Protein AF-A0A6A3ADP6-F1 (afdb_monomer_lite)

Radius of gyration: 24.88 Å; chains: 1; bounding box: 54×68×62 Å

Foldseek 3Di:
DVVVVVVVVVVVVVVVVVVVVVVVVVVVVVVVVVVLVVLVVVLVVDDVPVSVVVSLVVQLVVQLVVQVVVQLFLVNCVVVVNFDGSLLFDDPVQPQPPPPPPDPPPPAPDAAEAECPPCVHPCVVVRLQSCLVNLQAPLKHKYAPLQQDLVLLVLQLVLLVVLSPDDPVLVVVQDDPDPPDAGHQCSQDPDHSNAQKTKTKGKDQQLDDPLVSDRPSNSPSVVSRSVSVVVSLLSVVLSLCVSLVHHSCVCVVDRRSSMDMDIRIDRPDRNCCVRHANDRDDFDPDQKDKDRDDQDWRDWDQDPNHTHTDHDDRNMIMIRGRVSSVVSVVVVVVD

Structure (mmCIF, N/CA/C/O backbone):
data_AF-A0A6A3ADP6-F1
#
_entry.id   AF-A0A6A3ADP6-F1
#
loop_
_atom_site.group_PDB
_atom_site.id
_atom_site.type_symbol
_atom_site.label_atom_id
_atom_site.label_alt_id
_atom_site.label_comp_id
_atom_site.label_asym_id
_atom_site.label_entity_id
_atom_site.label_seq_id
_atom_site.pdbx_PDB_ins_code
_atom_site.Cartn_x
_atom_site.Cartn_y
_atom_site.Cartn_z
_atom_site.occupancy
_atom_site.B_iso_or_equiv
_atom_site.auth_seq_id
_atom_site.auth_comp_id
_atom_site.auth_asym_id
_atom_site.auth_atom_id
_atom_site.pdbx_PDB_model_num
ATOM 1 N N . MET A 1 1 ? 28.584 35.930 -31.620 1.00 48.78 1 MET A N 1
ATOM 2 C CA . MET A 1 1 ? 28.995 34.933 -32.640 1.00 48.78 1 MET A CA 1
ATOM 3 C C . MET A 1 1 ? 30.124 33.999 -32.195 1.00 48.78 1 MET A C 1
ATOM 5 O O . MET A 1 1 ? 29.918 32.799 -32.269 1.00 48.78 1 MET A O 1
ATOM 9 N N . ARG A 1 2 ? 31.283 34.477 -31.704 1.00 49.62 2 ARG A N 1
ATOM 10 C CA . ARG A 1 2 ? 32.398 33.585 -31.291 1.00 49.62 2 ARG A CA 1
ATOM 11 C C . ARG A 1 2 ? 32.063 32.639 -30.122 1.00 49.62 2 ARG A C 1
ATOM 13 O O . ARG A 1 2 ? 32.393 31.467 -30.200 1.00 49.62 2 ARG A O 1
ATOM 20 N N . LYS A 1 3 ? 31.341 33.116 -29.098 1.00 44.97 3 LYS A N 1
ATOM 21 C CA . LYS A 1 3 ? 30.885 32.280 -27.965 1.00 44.97 3 LYS A CA 1
ATOM 22 C C . LYS A 1 3 ? 29.859 31.210 -28.368 1.00 44.97 3 LYS A C 1
ATOM 24 O O . LYS A 1 3 ? 29.883 30.117 -27.827 1.00 44.97 3 LYS A O 1
ATOM 29 N N . LEU A 1 4 ? 29.005 31.517 -29.350 1.00 41.38 4 LEU A N 1
ATOM 30 C CA . LEU A 1 4 ? 27.995 30.581 -29.849 1.00 41.38 4 LEU A CA 1
ATOM 31 C C . LEU A 1 4 ? 28.654 29.437 -30.633 1.00 41.38 4 LEU A C 1
ATOM 33 O O . LEU A 1 4 ? 28.367 28.287 -30.350 1.00 41.38 4 LEU A O 1
ATOM 37 N N . LYS A 1 5 ? 29.617 29.750 -31.517 1.00 50.56 5 LYS A N 1
ATOM 38 C CA . LYS A 1 5 ? 30.401 28.741 -32.254 1.00 50.56 5 LYS A CA 1
ATOM 39 C C . LYS A 1 5 ? 31.203 27.813 -31.336 1.00 50.56 5 LYS A C 1
ATOM 41 O O . LYS A 1 5 ? 31.235 26.618 -31.582 1.00 50.56 5 LYS A O 1
ATOM 46 N N . ALA A 1 6 ? 31.812 28.352 -30.276 1.00 53.84 6 ALA A N 1
ATOM 47 C CA . ALA A 1 6 ? 32.557 27.545 -29.307 1.00 53.84 6 ALA A CA 1
ATOM 48 C C . ALA A 1 6 ? 31.649 26.555 -28.549 1.00 53.84 6 ALA A C 1
ATOM 50 O O . ALA A 1 6 ? 32.026 25.408 -28.351 1.00 53.84 6 ALA A O 1
ATOM 51 N N . SER A 1 7 ? 30.431 26.975 -28.194 1.00 52.50 7 SER A N 1
ATOM 52 C CA . SER A 1 7 ? 29.439 26.114 -27.534 1.00 52.50 7 SER A CA 1
ATOM 53 C C . SER A 1 7 ? 28.871 25.033 -28.464 1.00 52.50 7 SER A C 1
ATOM 55 O O . SER A 1 7 ? 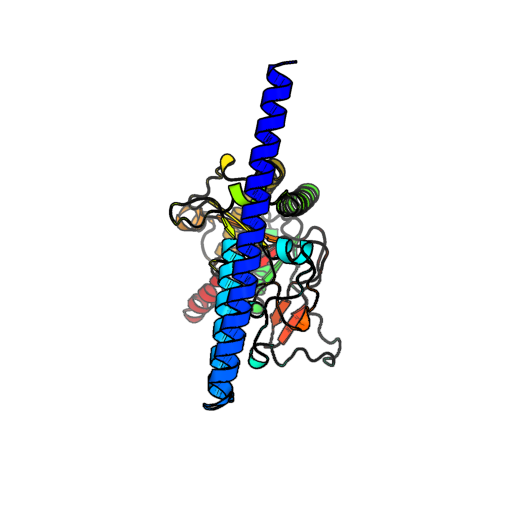28.582 23.931 -28.008 1.00 52.50 7 SER A O 1
ATOM 57 N N . THR A 1 8 ? 28.738 25.316 -29.766 1.00 57.06 8 THR A N 1
ATOM 58 C CA . THR A 1 8 ? 28.287 24.316 -30.750 1.00 57.06 8 THR A CA 1
ATOM 59 C C . THR A 1 8 ? 29.340 23.238 -31.000 1.00 57.06 8 THR A C 1
ATOM 61 O O . THR A 1 8 ? 28.985 22.071 -31.131 1.00 57.06 8 THR A O 1
ATOM 64 N N . GLU A 1 9 ? 30.625 23.606 -31.029 1.00 65.69 9 GLU A N 1
ATOM 65 C CA . GLU A 1 9 ? 31.711 22.632 -31.204 1.00 65.69 9 GLU A CA 1
ATOM 66 C C . GLU A 1 9 ? 31.861 21.734 -29.969 1.00 65.69 9 GLU A C 1
ATOM 68 O O . GLU A 1 9 ? 31.997 20.523 -30.108 1.00 65.69 9 GLU A O 1
ATOM 73 N N . GLN A 1 10 ? 31.708 22.299 -28.766 1.00 63.69 10 GLN A N 1
ATOM 74 C CA . GLN A 1 10 ? 31.732 21.527 -27.522 1.00 63.69 10 GLN A CA 1
ATOM 75 C C . GLN A 1 10 ? 30.604 20.481 -27.462 1.00 63.69 10 GLN A C 1
ATOM 77 O O . GLN A 1 10 ? 30.861 19.313 -27.187 1.00 63.69 10 GLN A O 1
ATOM 82 N N . MET A 1 11 ? 29.361 20.862 -27.789 1.00 56.09 11 MET A N 1
ATOM 83 C CA . MET A 1 11 ? 28.244 19.903 -27.840 1.00 56.09 11 MET A CA 1
ATOM 84 C C . MET A 1 11 ? 28.467 18.801 -28.883 1.00 56.09 11 MET A C 1
ATOM 86 O O . MET A 1 11 ? 28.046 17.664 -28.685 1.00 56.09 11 MET A O 1
ATOM 90 N N . ARG A 1 12 ? 29.129 19.121 -30.000 1.00 62.12 12 ARG A N 1
ATOM 91 C CA . ARG A 1 12 ? 29.449 18.143 -31.044 1.00 62.12 12 ARG A CA 1
ATOM 92 C C . ARG A 1 12 ? 30.471 17.114 -30.559 1.00 62.12 12 ARG A C 1
ATOM 94 O O . ARG A 1 12 ? 30.303 15.929 -30.836 1.00 62.12 12 ARG A O 1
ATOM 101 N N . GLU A 1 13 ? 31.496 17.549 -29.830 1.00 71.69 13 GLU A N 1
ATOM 102 C CA . GLU A 1 13 ? 32.490 16.655 -29.225 1.00 71.69 13 GLU A CA 1
ATOM 103 C C . GLU A 1 13 ? 31.860 15.733 -28.169 1.00 71.69 13 GLU A C 1
ATOM 105 O O . GLU A 1 13 ? 32.122 14.529 -28.177 1.00 71.69 13 GLU A O 1
ATOM 110 N N . GLU A 1 14 ? 30.966 16.257 -27.326 1.00 61.22 14 GLU A N 1
ATOM 111 C CA . GLU A 1 14 ? 30.231 15.471 -26.323 1.00 61.22 14 GLU A CA 1
ATOM 112 C C . GLU A 1 14 ? 29.331 14.400 -26.973 1.00 61.22 14 GLU A C 1
ATOM 114 O O . GLU A 1 14 ? 29.308 13.250 -26.528 1.00 61.22 14 GLU A O 1
ATOM 119 N N . LEU A 1 15 ? 28.648 14.730 -28.077 1.00 50.59 15 LEU A N 1
ATOM 120 C CA . LEU A 1 15 ? 27.787 13.785 -28.801 1.00 50.59 15 LEU A CA 1
ATOM 121 C C . LEU A 1 15 ? 28.587 12.643 -29.454 1.00 50.59 15 LEU A C 1
ATOM 123 O O . LEU A 1 15 ? 28.148 11.490 -29.455 1.00 50.59 15 LEU A O 1
ATOM 127 N N . ILE A 1 16 ? 29.778 12.948 -29.979 1.00 66.50 16 ILE A N 1
ATOM 128 C CA . ILE A 1 16 ? 30.701 11.951 -30.546 1.00 66.50 16 ILE A CA 1
ATOM 129 C C . ILE A 1 16 ? 31.214 11.017 -29.445 1.00 66.50 16 ILE A C 1
ATOM 131 O O . ILE A 1 16 ? 31.227 9.800 -29.627 1.00 66.50 16 ILE A O 1
ATOM 135 N N . GLN A 1 17 ? 31.583 11.559 -28.280 1.00 65.19 17 GLN A N 1
ATOM 136 C CA . GLN A 1 17 ? 32.005 10.741 -27.141 1.00 65.19 17 GLN A CA 1
ATOM 137 C C . GLN A 1 17 ? 30.888 9.813 -26.651 1.00 65.19 17 GLN A C 1
ATOM 139 O O . GLN A 1 17 ? 31.147 8.643 -26.363 1.00 65.19 17 GLN A O 1
ATOM 144 N N . LEU A 1 18 ? 29.646 10.304 -26.596 1.00 48.22 18 LEU A N 1
ATOM 145 C CA . LEU A 1 18 ? 28.490 9.500 -26.205 1.00 48.22 18 LEU A CA 1
ATOM 146 C C . LEU A 1 18 ? 28.204 8.380 -27.218 1.00 48.22 18 LEU A C 1
ATOM 148 O O . LEU A 1 18 ? 27.966 7.243 -26.815 1.00 48.22 18 LEU A O 1
ATOM 152 N N . THR A 1 19 ? 28.296 8.681 -28.516 1.00 51.56 19 THR A N 1
ATOM 153 C CA . THR A 1 19 ? 28.082 7.707 -29.602 1.00 51.56 19 THR A CA 1
ATOM 154 C C . THR A 1 19 ? 29.129 6.592 -29.558 1.00 51.56 19 THR A C 1
ATOM 156 O O . THR A 1 19 ? 28.768 5.420 -29.499 1.00 51.56 19 THR A O 1
ATOM 159 N N . ASN A 1 20 ? 30.414 6.942 -29.442 1.00 61.94 20 ASN A N 1
ATOM 160 C CA . ASN A 1 20 ? 31.501 5.964 -29.319 1.00 61.94 20 ASN A CA 1
ATOM 161 C C . ASN A 1 20 ? 31.376 5.115 -28.037 1.00 61.94 20 ASN A C 1
ATOM 163 O O . ASN A 1 20 ? 31.709 3.932 -28.021 1.00 61.94 20 ASN A O 1
ATOM 167 N N . SER A 1 21 ? 30.892 5.713 -26.942 1.00 56.50 21 SER A N 1
ATOM 168 C CA . SER A 1 21 ? 30.616 5.003 -25.686 1.00 56.50 21 SER A CA 1
ATOM 169 C C . SER A 1 21 ? 29.473 3.994 -25.840 1.00 56.50 21 SER A C 1
ATOM 171 O O . SER A 1 21 ? 29.564 2.880 -25.323 1.00 56.50 21 SER A O 1
ATOM 173 N N . MET A 1 22 ? 28.418 4.350 -26.580 1.00 46.59 22 MET A N 1
ATOM 174 C CA . MET A 1 22 ? 27.300 3.453 -26.883 1.00 46.59 22 MET A CA 1
ATOM 175 C C . MET A 1 22 ? 27.715 2.300 -27.800 1.00 46.59 22 MET A C 1
ATOM 177 O O . MET A 1 22 ? 27.385 1.155 -27.497 1.00 46.59 22 MET A O 1
ATOM 181 N N . GLU A 1 23 ? 28.479 2.569 -28.862 1.00 60.09 23 GLU A N 1
ATOM 182 C CA . GLU A 1 23 ? 29.008 1.529 -29.759 1.00 60.09 23 GLU A CA 1
ATOM 183 C C . GLU A 1 23 ? 29.888 0.537 -28.999 1.00 60.09 23 GLU A C 1
ATOM 185 O O . GLU A 1 23 ? 29.680 -0.669 -29.089 1.00 60.09 23 GLU A O 1
ATOM 190 N N . LYS A 1 24 ? 30.782 1.029 -28.135 1.00 61.12 24 LYS A N 1
ATOM 191 C CA . LYS A 1 24 ? 31.634 0.168 -27.306 1.00 61.12 24 LYS A CA 1
ATOM 192 C C . LYS A 1 24 ? 30.832 -0.706 -26.333 1.00 61.12 24 LYS A C 1
ATOM 194 O O . LYS A 1 24 ? 31.219 -1.839 -26.053 1.00 61.12 24 LYS A O 1
ATOM 199 N N . ARG A 1 25 ? 29.711 -0.200 -25.802 1.00 54.34 25 ARG A N 1
ATOM 200 C CA . ARG A 1 25 ? 28.784 -0.993 -24.971 1.00 54.34 25 ARG A CA 1
ATOM 201 C C . ARG A 1 25 ? 28.042 -2.037 -25.801 1.00 54.34 25 ARG A C 1
ATOM 203 O O . ARG A 1 25 ? 27.878 -3.159 -25.336 1.00 54.34 25 ARG A O 1
ATOM 210 N N . TYR A 1 26 ? 27.627 -1.687 -27.015 1.00 47.88 26 TYR A N 1
ATOM 211 C CA . TYR A 1 26 ? 26.979 -2.612 -27.940 1.00 47.88 26 TYR A CA 1
ATOM 212 C C . TYR A 1 26 ? 27.926 -3.745 -28.362 1.00 47.88 26 TYR A C 1
ATOM 214 O O . TYR A 1 26 ? 27.558 -4.911 -28.264 1.00 47.88 26 TYR A O 1
ATOM 222 N N . GLU A 1 27 ? 29.173 -3.429 -28.719 1.00 65.00 27 GLU A N 1
ATOM 223 C CA . GLU A 1 27 ? 30.216 -4.419 -29.015 1.00 65.00 27 GLU A CA 1
ATOM 224 C C . GLU A 1 27 ? 30.486 -5.340 -27.819 1.00 65.00 27 GLU A C 1
ATOM 226 O O . GLU A 1 27 ? 30.567 -6.554 -27.989 1.00 65.00 27 GLU A O 1
ATOM 231 N N . ALA A 1 28 ? 30.533 -4.798 -26.596 1.00 51.81 28 ALA A N 1
ATOM 232 C CA . ALA A 1 28 ? 30.684 -5.603 -25.384 1.00 51.81 28 ALA A CA 1
ATOM 233 C C . ALA A 1 28 ? 29.493 -6.552 -25.149 1.00 51.81 28 ALA A C 1
ATOM 235 O O . ALA A 1 28 ? 29.685 -7.681 -24.699 1.00 51.81 28 ALA A O 1
ATOM 236 N N . ILE A 1 29 ? 28.268 -6.128 -25.477 1.00 44.38 29 ILE A N 1
ATOM 237 C CA . ILE A 1 29 ? 27.069 -6.980 -25.412 1.00 44.38 29 ILE A CA 1
ATOM 238 C C . ILE A 1 29 ? 27.135 -8.090 -26.469 1.00 44.38 29 ILE A C 1
ATOM 240 O O . ILE A 1 29 ? 26.834 -9.243 -26.157 1.00 44.38 29 ILE A O 1
ATOM 244 N N . VAL A 1 30 ? 27.553 -7.767 -27.697 1.00 54.41 30 VAL A N 1
ATOM 245 C CA . VAL A 1 30 ? 27.713 -8.740 -28.790 1.00 54.41 30 VAL A CA 1
ATOM 246 C C . VAL A 1 30 ? 28.800 -9.762 -28.456 1.00 54.41 30 VAL A C 1
ATOM 248 O O . VAL A 1 30 ? 28.565 -10.961 -28.583 1.00 54.41 30 VAL A O 1
ATOM 251 N N . GLN A 1 31 ? 29.949 -9.322 -27.943 1.00 58.28 31 GLN A N 1
ATOM 252 C CA . GLN A 1 31 ? 31.033 -10.213 -27.536 1.00 58.28 31 GLN A CA 1
ATOM 253 C C . GLN A 1 31 ? 30.628 -11.105 -26.356 1.00 58.28 31 GLN A C 1
ATOM 255 O O . GLN A 1 31 ? 30.863 -12.310 -26.387 1.00 58.28 31 GLN A O 1
ATOM 260 N N . ALA A 1 32 ? 29.926 -10.555 -25.361 1.00 43.34 32 ALA A N 1
ATOM 261 C CA . ALA A 1 32 ? 29.389 -11.351 -24.262 1.00 43.34 32 ALA A CA 1
ATOM 262 C C . ALA A 1 32 ? 28.336 -12.374 -24.729 1.00 43.34 32 ALA A C 1
ATOM 264 O O . ALA A 1 32 ? 28.141 -13.386 -24.061 1.00 43.34 32 ALA A O 1
ATOM 265 N N . ARG A 1 33 ? 27.639 -12.126 -25.847 1.00 45.91 33 ARG A N 1
ATOM 266 C CA . ARG A 1 33 ? 26.702 -13.081 -26.459 1.00 45.91 33 ARG A CA 1
ATOM 267 C C . ARG A 1 33 ? 27.439 -14.214 -27.174 1.00 45.91 33 ARG A C 1
ATOM 269 O O . ARG A 1 33 ? 27.021 -15.361 -27.055 1.00 45.91 33 ARG A O 1
ATOM 276 N N . GLU A 1 34 ? 28.538 -13.902 -27.857 1.00 57.94 34 GLU A N 1
ATOM 277 C CA . GLU A 1 34 ? 29.398 -14.891 -28.517 1.00 57.94 34 GLU A CA 1
ATOM 278 C C . GLU A 1 34 ? 30.106 -15.792 -27.491 1.00 57.94 34 GLU A C 1
ATOM 280 O O . GLU A 1 34 ? 30.118 -17.010 -27.636 1.00 57.94 34 GLU A O 1
ATOM 285 N N . GLU A 1 35 ? 30.617 -15.218 -26.397 1.00 52.34 35 GLU A N 1
ATOM 286 C CA . GLU A 1 35 ? 31.225 -15.973 -25.292 1.00 52.34 35 GLU A CA 1
ATOM 287 C C . GLU A 1 35 ? 30.210 -16.906 -24.616 1.00 52.34 35 GLU A C 1
ATOM 289 O O . GLU A 1 35 ? 30.518 -18.068 -24.363 1.00 52.34 35 GLU A O 1
ATOM 294 N N . VAL A 1 36 ? 28.973 -16.443 -24.394 1.00 48.47 36 VAL A N 1
ATOM 295 C CA . VAL A 1 36 ? 27.876 -17.288 -23.888 1.00 48.47 36 VAL A CA 1
ATOM 296 C C . VAL A 1 36 ? 27.527 -18.404 -24.878 1.00 48.47 36 VAL A C 1
ATOM 298 O O . VAL A 1 36 ? 27.273 -19.527 -24.452 1.00 48.47 36 VAL A O 1
ATOM 301 N N . HIS A 1 37 ? 27.564 -18.144 -26.189 1.00 50.72 37 HIS A N 1
ATOM 302 C CA . HIS A 1 37 ? 27.323 -19.167 -27.210 1.00 50.72 37 HIS A CA 1
ATOM 303 C C . HIS A 1 37 ? 28.433 -20.230 -27.250 1.00 50.72 37 HIS A C 1
ATOM 305 O O . HIS A 1 37 ? 28.142 -21.419 -27.339 1.00 50.72 37 HIS A O 1
ATOM 311 N N . GLN A 1 38 ? 29.700 -19.835 -27.103 1.00 58.09 38 GLN A N 1
ATOM 312 C CA . GLN A 1 38 ? 30.824 -20.776 -27.016 1.00 58.09 38 GLN A CA 1
ATOM 313 C C . GLN A 1 38 ? 30.801 -21.593 -25.716 1.00 58.09 38 GLN A C 1
ATOM 315 O O . GLN A 1 38 ? 31.095 -22.787 -25.732 1.00 58.09 38 GLN A O 1
ATOM 320 N N . LEU A 1 39 ? 30.398 -20.981 -24.598 1.00 53.97 39 LEU A N 1
ATOM 321 C CA . LEU A 1 39 ? 30.164 -21.691 -23.338 1.00 53.97 39 LEU A CA 1
ATOM 322 C C . LEU A 1 39 ? 28.999 -22.685 -23.450 1.00 53.97 39 LEU A C 1
ATOM 324 O O . LEU A 1 39 ? 29.079 -23.765 -22.878 1.00 53.97 39 LEU A O 1
ATOM 328 N N . PHE A 1 40 ? 27.963 -22.361 -24.229 1.00 47.38 40 PHE A N 1
ATOM 329 C CA . PHE A 1 40 ? 26.840 -23.255 -24.519 1.00 47.38 40 PHE A CA 1
ATOM 330 C C . PHE A 1 40 ? 27.268 -24.471 -25.359 1.00 47.38 40 PHE A C 1
ATOM 332 O O . PHE A 1 40 ? 26.956 -25.602 -25.001 1.00 47.38 40 PHE A O 1
ATOM 339 N N . LEU A 1 41 ? 28.073 -24.266 -26.409 1.00 52.25 41 LEU A N 1
ATOM 340 C CA . LEU A 1 41 ? 28.649 -25.359 -27.211 1.00 52.25 41 LEU A CA 1
ATOM 341 C C . LEU A 1 41 ? 29.610 -26.247 -26.397 1.00 52.25 41 LEU A C 1
ATOM 343 O O . LEU A 1 41 ? 29.709 -27.447 -26.640 1.00 52.25 41 LEU A O 1
ATOM 347 N N . ALA A 1 42 ? 30.314 -25.673 -25.415 1.00 50.53 42 ALA A N 1
ATOM 348 C CA . ALA A 1 42 ? 31.147 -26.427 -24.477 1.00 50.53 42 ALA A CA 1
ATOM 349 C C . ALA A 1 42 ? 30.321 -27.182 -23.413 1.00 50.53 42 ALA A C 1
ATOM 351 O O . ALA A 1 42 ? 30.750 -28.238 -22.946 1.00 50.53 42 ALA A O 1
ATOM 352 N N . ALA A 1 43 ? 29.145 -26.663 -23.051 1.00 46.84 43 ALA A N 1
ATOM 353 C CA . ALA A 1 43 ? 28.208 -27.261 -22.101 1.00 46.84 43 ALA A CA 1
ATOM 354 C C . ALA A 1 43 ? 27.440 -28.465 -22.680 1.00 46.84 43 ALA A C 1
ATOM 356 O O . ALA A 1 43 ? 27.153 -29.402 -21.943 1.00 46.84 43 ALA A O 1
ATOM 357 N N . GLU A 1 44 ? 27.202 -28.519 -23.998 1.00 48.56 44 GLU A N 1
ATOM 358 C CA . GLU A 1 44 ? 26.592 -29.683 -24.678 1.00 48.56 44 GLU A CA 1
ATOM 359 C C . GLU A 1 44 ? 27.400 -30.993 -24.518 1.00 48.56 44 GLU A C 1
ATOM 361 O O . GLU A 1 44 ? 26.888 -32.080 -24.790 1.00 48.56 44 GLU A O 1
ATOM 366 N N . ALA A 1 45 ? 28.649 -30.920 -24.045 1.00 49.44 45 ALA A N 1
ATOM 367 C CA . ALA A 1 45 ? 29.511 -32.078 -23.815 1.00 49.44 45 ALA A CA 1
ATOM 368 C C . ALA A 1 45 ? 29.426 -32.685 -22.393 1.00 49.44 45 ALA A C 1
ATOM 370 O O . ALA A 1 45 ? 30.018 -33.742 -22.165 1.00 49.44 45 ALA A O 1
ATOM 371 N N . LEU A 1 46 ? 28.716 -32.067 -21.439 1.00 43.84 46 LEU A N 1
ATOM 372 C CA . LEU A 1 46 ? 28.629 -32.500 -20.033 1.00 43.84 46 LEU A CA 1
ATOM 373 C C . LEU A 1 46 ? 27.205 -32.276 -19.491 1.00 43.84 46 LEU A C 1
ATOM 375 O O . LEU A 1 46 ? 26.789 -31.140 -19.326 1.00 43.84 46 LEU A O 1
ATOM 379 N N . ASP A 1 47 ? 26.491 -33.377 -19.242 1.00 43.78 47 ASP A N 1
ATOM 380 C CA . ASP A 1 47 ? 25.161 -33.504 -18.611 1.00 43.78 47 ASP A CA 1
ATOM 381 C C . ASP A 1 47 ? 24.191 -32.310 -18.788 1.00 43.78 47 ASP A C 1
ATOM 383 O O . ASP A 1 47 ? 24.165 -31.347 -18.016 1.00 43.78 47 ASP A O 1
ATOM 387 N N . ALA A 1 48 ? 23.369 -32.400 -19.840 1.00 50.84 48 ALA A N 1
ATOM 388 C CA . ALA A 1 48 ? 22.577 -31.304 -20.398 1.00 50.84 48 ALA A CA 1
ATOM 389 C C . ALA A 1 48 ? 21.653 -30.600 -19.392 1.00 50.84 48 ALA A C 1
ATOM 391 O O . ALA A 1 48 ? 21.387 -29.416 -19.548 1.00 50.84 48 ALA A O 1
ATOM 392 N N . GLN A 1 49 ? 21.196 -31.287 -18.345 1.00 45.44 49 GLN A N 1
ATOM 393 C CA . GLN A 1 49 ? 20.215 -30.732 -17.414 1.00 45.44 49 GLN A CA 1
ATOM 394 C C . GLN A 1 49 ? 20.849 -29.934 -16.262 1.00 45.44 49 GLN A C 1
ATOM 396 O O . GLN A 1 49 ? 20.319 -28.894 -15.870 1.00 45.44 49 GLN A O 1
ATOM 401 N N . GLU A 1 50 ? 22.004 -30.361 -15.739 1.00 48.28 50 GLU A N 1
ATOM 402 C CA . GLU A 1 50 ? 22.758 -29.558 -14.763 1.00 48.28 50 GLU A CA 1
ATOM 403 C C . GLU A 1 50 ? 23.374 -28.326 -15.435 1.00 48.28 50 GLU A C 1
ATOM 405 O O . GLU A 1 50 ? 23.345 -27.233 -14.868 1.00 48.28 50 GLU A O 1
ATOM 410 N N . ALA A 1 51 ? 23.857 -28.469 -16.672 1.00 50.69 51 ALA A N 1
ATOM 411 C CA . ALA A 1 51 ? 24.421 -27.367 -17.440 1.00 50.69 51 ALA A CA 1
ATOM 412 C C . ALA A 1 51 ? 23.365 -26.338 -17.900 1.00 50.69 51 ALA A C 1
ATOM 414 O O . ALA A 1 51 ? 23.633 -25.135 -17.871 1.00 50.69 51 ALA A O 1
ATOM 415 N N . GLU A 1 52 ? 22.154 -26.774 -18.270 1.00 53.44 52 GLU A N 1
ATOM 416 C CA . GLU A 1 52 ? 21.033 -25.887 -18.619 1.00 53.44 52 GLU A CA 1
ATOM 417 C C . GLU A 1 52 ? 20.527 -25.104 -17.397 1.00 53.44 52 GLU A C 1
ATOM 419 O O . GLU A 1 52 ? 20.314 -23.894 -17.494 1.00 53.44 52 GLU A O 1
ATOM 424 N N . ASN A 1 53 ? 20.459 -25.738 -16.221 1.00 55.94 53 ASN A N 1
ATOM 425 C CA . ASN A 1 53 ? 20.122 -25.061 -14.964 1.00 55.94 53 ASN A CA 1
ATOM 426 C C . ASN A 1 53 ? 21.203 -24.053 -14.532 1.00 55.94 53 ASN A C 1
ATOM 428 O O . ASN A 1 53 ? 20.881 -22.919 -14.179 1.00 55.94 53 ASN A O 1
ATOM 432 N N . LEU A 1 54 ? 22.488 -24.416 -14.632 1.00 57.38 54 LEU A N 1
ATOM 433 C CA . LEU A 1 54 ? 23.613 -23.501 -14.387 1.00 57.38 54 LEU A CA 1
ATOM 434 C C . LEU A 1 54 ? 23.609 -22.311 -15.360 1.00 57.38 54 LEU A C 1
ATOM 436 O O . LEU A 1 54 ? 23.916 -21.184 -14.967 1.00 57.38 54 LEU A O 1
ATOM 440 N N . SER A 1 55 ? 23.237 -22.546 -16.620 1.00 70.12 55 SER A N 1
ATOM 441 C CA . SER A 1 55 ? 23.087 -21.508 -17.644 1.00 70.12 55 SER A CA 1
ATOM 442 C C . SER A 1 55 ? 21.906 -20.578 -17.345 1.00 70.12 55 SER A C 1
ATOM 444 O O . SER A 1 55 ? 22.056 -19.355 -17.399 1.00 70.12 55 SER A O 1
ATOM 446 N N . ALA A 1 56 ? 20.755 -21.127 -16.949 1.00 71.06 56 ALA A N 1
ATOM 447 C CA . ALA A 1 56 ? 19.570 -20.359 -16.576 1.00 71.06 56 ALA A CA 1
ATOM 448 C C . ALA A 1 56 ? 19.815 -19.487 -15.334 1.00 71.06 56 ALA A C 1
ATOM 450 O O . ALA A 1 56 ? 19.509 -18.293 -15.353 1.00 71.06 56 ALA A O 1
ATOM 451 N N . ASP A 1 57 ? 20.447 -20.033 -14.292 1.00 73.62 57 ASP A N 1
ATOM 452 C CA . ASP A 1 57 ? 20.822 -19.279 -13.090 1.00 73.62 57 ASP A CA 1
ATOM 453 C C . ASP A 1 57 ? 21.846 -18.181 -13.399 1.00 73.62 57 ASP A C 1
ATOM 455 O O . ASP A 1 57 ? 21.774 -17.064 -12.864 1.00 73.62 57 ASP A O 1
ATOM 459 N N . HIS A 1 58 ? 22.785 -18.459 -14.307 1.00 76.50 58 HIS A N 1
ATOM 460 C CA . HIS A 1 58 ? 23.747 -17.470 -14.776 1.00 76.50 58 HIS A CA 1
ATOM 461 C C . HIS A 1 58 ? 23.063 -16.322 -15.536 1.00 76.50 58 HIS A C 1
ATOM 463 O O . HIS A 1 58 ? 23.347 -15.151 -15.262 1.00 76.50 58 HIS A O 1
ATOM 469 N N . ILE A 1 59 ? 22.133 -16.634 -16.447 1.00 78.31 59 ILE A N 1
ATOM 470 C CA . ILE A 1 59 ? 21.323 -15.644 -17.175 1.00 78.31 59 ILE A CA 1
ATOM 471 C C . ILE A 1 59 ? 20.507 -14.807 -16.188 1.00 78.31 59 ILE A C 1
ATOM 473 O O . ILE A 1 59 ? 20.605 -13.578 -16.210 1.00 78.31 59 ILE A O 1
ATOM 477 N N . ARG A 1 60 ? 19.793 -15.456 -15.261 1.00 82.38 60 ARG A N 1
ATOM 478 C CA . ARG A 1 60 ? 18.983 -14.805 -14.222 1.00 82.38 60 ARG A CA 1
ATOM 479 C C . ARG A 1 60 ? 19.811 -13.819 -13.399 1.00 82.38 60 ARG A C 1
ATOM 481 O O . ARG A 1 60 ? 19.409 -12.674 -13.194 1.00 82.38 60 ARG A O 1
ATOM 488 N N . THR A 1 61 ? 21.007 -14.232 -12.981 1.00 81.88 61 THR A N 1
ATOM 489 C CA . THR A 1 61 ? 21.934 -13.392 -12.208 1.00 81.88 61 THR A CA 1
ATOM 490 C C . THR A 1 61 ? 22.437 -12.195 -13.018 1.00 81.88 61 THR A C 1
ATOM 492 O O . THR A 1 61 ? 22.520 -11.078 -12.499 1.00 81.88 61 THR A O 1
ATOM 495 N N . LYS A 1 62 ? 22.762 -12.401 -14.300 1.00 81.94 62 LYS A N 1
ATOM 496 C CA . LYS A 1 62 ? 23.245 -11.343 -15.194 1.00 81.94 62 LYS A CA 1
ATOM 497 C C . LYS A 1 62 ? 22.158 -10.310 -15.496 1.00 81.94 62 LYS A C 1
ATOM 499 O O . LYS A 1 62 ? 22.430 -9.115 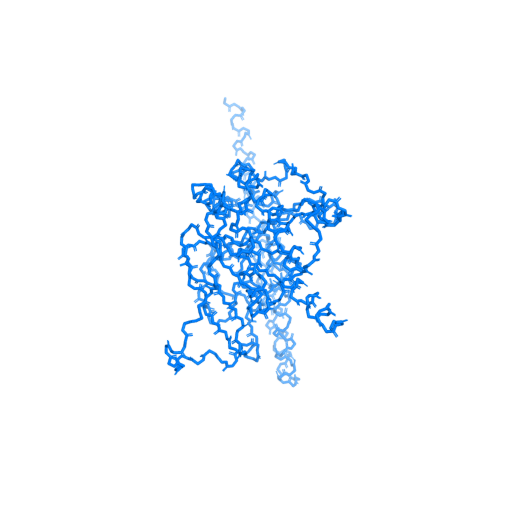-15.404 1.00 81.94 62 LYS A O 1
ATOM 504 N N . GLU A 1 63 ? 20.940 -10.751 -15.807 1.00 85.19 63 GLU A N 1
ATOM 505 C CA . GLU A 1 63 ? 19.787 -9.871 -16.033 1.00 85.19 63 GLU A CA 1
ATOM 506 C C . GLU A 1 63 ? 19.469 -9.036 -14.796 1.00 85.19 63 GLU A C 1
ATOM 508 O O . GLU A 1 63 ? 19.326 -7.818 -14.893 1.00 85.19 63 GLU A O 1
ATOM 513 N N . MET A 1 64 ? 19.442 -9.674 -13.624 1.00 82.38 64 MET A N 1
ATOM 514 C CA . MET A 1 64 ? 19.218 -9.002 -12.349 1.00 82.38 64 MET A CA 1
ATOM 515 C C . MET A 1 64 ? 20.280 -7.924 -12.087 1.00 82.38 64 MET A C 1
ATOM 517 O O . MET A 1 64 ? 19.956 -6.799 -11.704 1.00 82.38 64 MET A O 1
ATOM 521 N N . LYS A 1 65 ? 21.558 -8.232 -12.342 1.00 81.19 65 LYS A N 1
ATOM 522 C CA . LYS A 1 65 ? 22.651 -7.263 -12.199 1.00 81.19 65 LYS A CA 1
ATOM 523 C C . LYS A 1 65 ? 22.458 -6.051 -13.117 1.00 81.19 65 LYS A C 1
ATOM 525 O O . LYS A 1 65 ? 22.513 -4.923 -12.635 1.00 81.19 65 LYS A O 1
ATOM 530 N N . ILE A 1 66 ? 22.193 -6.280 -14.405 1.00 81.50 66 ILE A N 1
ATOM 531 C CA . ILE A 1 66 ? 21.990 -5.210 -15.396 1.00 81.50 66 ILE A CA 1
ATOM 532 C C . ILE A 1 66 ? 20.779 -4.346 -15.023 1.00 81.50 66 ILE A C 1
ATOM 534 O O . ILE A 1 66 ? 20.867 -3.119 -15.042 1.00 81.50 66 ILE A O 1
ATOM 538 N N . PHE A 1 67 ? 19.669 -4.973 -14.630 1.00 83.19 67 PHE A N 1
ATOM 539 C CA . PHE A 1 67 ? 18.454 -4.278 -14.211 1.00 83.19 67 PHE A CA 1
ATOM 540 C C . PHE A 1 67 ? 18.725 -3.281 -13.074 1.00 83.19 67 PHE A C 1
ATOM 542 O O . PHE A 1 67 ? 18.391 -2.096 -13.178 1.00 83.19 67 PHE A O 1
ATOM 549 N N . PHE A 1 68 ? 19.406 -3.728 -12.015 1.00 78.38 68 PHE A N 1
ATOM 550 C CA . PHE A 1 68 ? 19.736 -2.865 -10.880 1.00 78.38 68 PHE A CA 1
ATOM 551 C C . PHE A 1 68 ? 20.800 -1.806 -11.200 1.00 78.38 68 PHE A C 1
ATOM 553 O O . PHE A 1 68 ? 20.768 -0.716 -10.624 1.00 78.38 68 PHE A O 1
ATOM 560 N N . GLU A 1 69 ? 21.739 -2.096 -12.103 1.00 79.62 69 GLU A N 1
ATOM 561 C CA . GLU A 1 69 ? 22.761 -1.137 -12.544 1.00 79.62 69 GLU A CA 1
ATOM 562 C C . GLU A 1 69 ? 22.166 -0.001 -13.387 1.00 79.62 69 GLU A C 1
ATOM 564 O O . GLU A 1 69 ? 22.569 1.153 -13.220 1.00 79.62 69 GLU A O 1
ATOM 569 N N . ASN A 1 70 ? 21.165 -0.298 -14.221 1.00 79.62 70 ASN A N 1
ATOM 570 C CA . ASN A 1 70 ? 20.487 0.695 -15.059 1.00 79.62 70 ASN A CA 1
ATOM 571 C C . ASN A 1 70 ? 19.621 1.665 -14.235 1.00 79.62 70 ASN A C 1
ATOM 573 O O . ASN A 1 70 ? 19.497 2.845 -14.582 1.00 79.62 70 ASN A O 1
ATOM 577 N N . ARG A 1 71 ? 19.082 1.196 -13.098 1.00 79.25 71 ARG A N 1
ATOM 578 C CA . ARG A 1 71 ? 18.236 1.966 -12.164 1.00 79.25 71 ARG A CA 1
ATOM 579 C C . ARG A 1 71 ? 16.947 2.500 -12.789 1.00 79.25 71 ARG A C 1
ATOM 581 O O . ARG A 1 71 ? 16.449 3.520 -12.331 1.00 79.25 71 ARG A O 1
ATOM 588 N N . GLU A 1 72 ? 16.434 1.862 -13.836 1.00 79.88 72 GLU A N 1
ATOM 589 C CA . GLU A 1 72 ? 15.253 2.326 -14.590 1.00 79.88 72 GLU A CA 1
ATOM 590 C C . GLU A 1 72 ? 13.934 1.743 -14.084 1.00 79.88 72 GLU A C 1
ATOM 592 O O . GLU A 1 72 ? 12.863 2.261 -14.406 1.00 79.88 72 GLU A O 1
ATOM 597 N N . GLY A 1 73 ? 14.020 0.715 -13.238 1.00 84.69 73 GLY A N 1
ATOM 598 C CA . GLY A 1 73 ? 12.853 0.043 -12.692 1.00 84.69 73 GLY A CA 1
ATOM 599 C C . GLY A 1 73 ? 12.087 -0.762 -13.733 1.00 84.69 73 GLY A C 1
ATOM 600 O O . GLY A 1 73 ? 12.457 -0.841 -14.906 1.00 84.69 73 GLY A O 1
ATOM 601 N N . VAL A 1 74 ? 10.990 -1.362 -13.290 1.00 88.88 74 VAL A N 1
ATOM 602 C CA . VAL A 1 74 ? 10.070 -2.118 -14.141 1.00 88.88 74 VAL A CA 1
ATOM 603 C C . VAL A 1 74 ? 9.433 -1.198 -15.177 1.00 88.88 74 VAL A C 1
ATOM 605 O O . VAL A 1 74 ? 9.304 -1.583 -16.337 1.00 88.88 74 VAL A O 1
ATOM 608 N N . LYS A 1 75 ? 9.104 0.048 -14.813 1.00 87.94 75 LYS A N 1
ATOM 609 C CA . LYS A 1 75 ? 8.564 1.009 -15.777 1.00 87.94 75 LYS A CA 1
ATOM 610 C C . LYS A 1 75 ? 9.546 1.279 -16.917 1.00 87.94 75 LYS A C 1
ATOM 612 O O . LYS A 1 75 ? 9.128 1.295 -18.067 1.00 87.94 75 LYS A O 1
ATOM 617 N N . GLY A 1 76 ? 10.839 1.434 -16.629 1.00 86.81 76 GLY A N 1
ATOM 618 C CA . GLY A 1 76 ? 11.854 1.621 -17.667 1.00 86.81 76 GLY A CA 1
ATOM 619 C C . GLY A 1 76 ? 11.963 0.438 -18.633 1.00 86.81 76 GLY A C 1
ATOM 620 O O . GLY A 1 76 ? 12.155 0.644 -19.833 1.00 86.81 76 GLY A O 1
ATOM 621 N N . LEU A 1 77 ? 11.767 -0.792 -18.138 1.00 87.00 77 LEU A N 1
ATOM 622 C CA . LEU A 1 77 ? 11.681 -1.985 -18.990 1.00 87.00 77 LEU A CA 1
ATOM 623 C C . LEU A 1 77 ? 10.476 -1.913 -19.933 1.00 87.00 77 LEU A C 1
ATOM 625 O O . LEU A 1 77 ? 10.636 -2.117 -21.137 1.00 87.00 77 LEU A O 1
ATOM 629 N N . VAL A 1 78 ? 9.299 -1.579 -19.392 1.00 87.88 78 VAL A N 1
ATOM 630 C CA . VAL A 1 78 ? 8.056 -1.442 -20.167 1.00 87.88 78 VAL A CA 1
ATOM 631 C C . VAL A 1 78 ? 8.177 -0.334 -21.212 1.00 87.88 78 VAL A C 1
ATOM 633 O O . VAL A 1 78 ? 7.874 -0.567 -22.380 1.00 87.88 78 VAL A O 1
ATOM 636 N N . ASP A 1 79 ? 8.687 0.838 -20.827 1.00 86.25 79 ASP A N 1
ATOM 637 C CA . ASP A 1 79 ? 8.899 1.980 -21.725 1.00 86.25 79 ASP A CA 1
ATOM 638 C C . ASP A 1 79 ? 9.892 1.638 -22.862 1.00 86.25 79 ASP A C 1
ATOM 640 O O . ASP A 1 79 ? 9.797 2.188 -23.960 1.00 86.25 79 ASP A O 1
ATOM 644 N N . SER A 1 80 ? 10.816 0.697 -22.625 1.00 85.88 80 SER A N 1
ATOM 645 C CA . SER A 1 80 ? 11.789 0.196 -23.610 1.00 85.88 80 SER A CA 1
ATOM 646 C C . SER A 1 80 ? 11.274 -0.974 -24.462 1.00 85.88 80 SER A C 1
ATOM 648 O O . SER A 1 80 ? 11.997 -1.465 -25.329 1.00 85.88 80 SER A O 1
ATOM 650 N N . GLY A 1 81 ? 10.046 -1.449 -24.223 1.00 84.62 81 GLY A N 1
ATOM 651 C CA . GLY A 1 81 ? 9.444 -2.578 -24.938 1.00 84.62 81 GLY A CA 1
ATOM 652 C C . GLY A 1 81 ? 9.981 -3.959 -24.539 1.00 84.62 81 GLY A C 1
ATOM 653 O O . GLY A 1 81 ? 9.756 -4.928 -25.264 1.00 84.62 81 GLY A O 1
ATOM 654 N N . ILE A 1 82 ? 10.691 -4.070 -23.411 1.00 80.88 82 ILE A N 1
ATOM 655 C CA . ILE A 1 82 ? 11.133 -5.360 -22.861 1.00 80.88 82 ILE A CA 1
ATOM 656 C C . ILE A 1 82 ? 9.927 -6.049 -22.214 1.00 80.88 82 ILE A C 1
ATOM 658 O O . ILE A 1 82 ? 9.193 -5.425 -21.451 1.00 80.88 82 ILE A O 1
ATOM 662 N N . THR A 1 83 ? 9.720 -7.337 -22.509 1.00 79.00 83 THR A N 1
ATOM 663 C CA . THR A 1 83 ? 8.532 -8.073 -22.050 1.00 79.00 83 THR A CA 1
ATOM 664 C C . THR A 1 83 ? 8.596 -8.447 -20.574 1.00 79.00 83 THR A C 1
ATOM 666 O O . THR A 1 83 ? 7.865 -7.888 -19.767 1.00 79.00 83 THR A O 1
ATOM 669 N N . ILE A 1 84 ? 9.457 -9.394 -20.214 1.00 82.81 84 ILE A N 1
ATOM 670 C CA . ILE A 1 84 ? 9.688 -9.836 -18.840 1.00 82.81 84 ILE A CA 1
ATOM 671 C C . ILE A 1 84 ? 11.096 -10.424 -18.752 1.00 82.81 84 ILE A C 1
ATOM 673 O O . ILE A 1 84 ? 11.526 -11.158 -19.640 1.00 82.81 84 ILE A O 1
ATOM 677 N N . LEU A 1 85 ? 11.834 -10.075 -17.699 1.00 85.00 85 LEU A N 1
ATOM 678 C CA . LEU A 1 85 ? 13.147 -10.664 -17.428 1.00 85.00 85 LEU A CA 1
ATOM 679 C C . LEU A 1 85 ? 12.974 -11.981 -16.672 1.00 85.00 85 LEU A C 1
ATOM 681 O O . LEU A 1 85 ? 12.063 -12.116 -15.853 1.00 85.00 85 LEU A O 1
ATOM 685 N N . SER A 1 86 ? 13.873 -12.937 -16.900 1.00 83.69 86 SER A N 1
ATOM 686 C CA . SER A 1 86 ? 13.803 -14.283 -16.319 1.00 83.69 86 SER A CA 1
ATOM 687 C C . SER A 1 86 ? 13.739 -14.271 -14.792 1.00 83.69 86 SER A C 1
ATOM 689 O O . SER A 1 86 ? 13.136 -15.161 -14.195 1.00 83.69 86 SER A O 1
ATOM 691 N N . PHE A 1 87 ? 14.294 -13.244 -14.134 1.00 82.06 87 PHE A N 1
ATOM 692 C CA . PHE A 1 87 ? 14.248 -13.154 -12.678 1.00 82.06 87 PHE A CA 1
ATOM 693 C C . PHE A 1 87 ? 12.879 -12.746 -12.098 1.00 82.06 87 PHE A C 1
ATOM 695 O O . PHE A 1 87 ? 12.610 -13.035 -10.931 1.00 82.06 87 PHE A O 1
ATOM 702 N N . PHE A 1 88 ? 11.995 -12.149 -12.904 1.00 85.25 88 PHE A N 1
ATOM 703 C CA . PHE A 1 88 ? 10.593 -11.903 -12.536 1.00 85.25 88 PHE A CA 1
ATOM 704 C C . PHE A 1 88 ? 9.704 -13.129 -12.750 1.00 85.25 88 PHE A C 1
ATOM 706 O O . PHE A 1 88 ? 8.605 -13.183 -12.193 1.00 85.25 88 PHE A O 1
ATOM 713 N N . ILE A 1 89 ? 10.169 -14.095 -13.552 1.00 85.56 89 ILE A N 1
ATOM 714 C CA . ILE A 1 89 ? 9.446 -15.338 -13.805 1.00 85.56 89 ILE A CA 1
ATOM 715 C C . ILE A 1 89 ? 9.508 -16.194 -12.544 1.00 85.56 89 ILE A C 1
ATOM 717 O O . ILE A 1 89 ? 10.584 -16.509 -12.015 1.00 85.56 89 ILE A O 1
ATOM 721 N N . ARG A 1 90 ? 8.325 -16.553 -12.057 1.00 76.88 90 ARG A N 1
ATOM 722 C CA . ARG A 1 90 ? 8.146 -17.434 -10.908 1.00 76.88 90 ARG A CA 1
ATOM 723 C C . ARG A 1 90 ? 8.209 -18.895 -11.333 1.00 76.88 90 ARG A C 1
ATOM 725 O O . ARG A 1 90 ? 7.729 -19.260 -12.403 1.00 76.88 90 ARG A O 1
ATOM 732 N N . SER A 1 91 ? 8.765 -19.742 -10.467 1.00 69.38 91 SER A N 1
ATOM 733 C CA . SER A 1 91 ? 8.714 -21.191 -10.681 1.00 69.38 91 SER A CA 1
ATOM 734 C C . SER A 1 91 ? 7.251 -21.666 -10.644 1.00 69.38 91 SER A C 1
ATOM 736 O O . SER A 1 91 ? 6.516 -21.200 -9.762 1.00 69.38 91 SER A O 1
ATOM 738 N N . PRO A 1 92 ? 6.827 -22.586 -11.537 1.00 58.25 92 PRO A N 1
ATOM 739 C CA . PRO A 1 92 ? 5.485 -23.176 -11.554 1.00 58.25 92 PRO A CA 1
ATOM 740 C C . PRO A 1 92 ? 5.000 -23.649 -10.174 1.00 58.25 92 PRO A C 1
ATOM 742 O O . PRO A 1 92 ? 3.849 -23.432 -9.819 1.00 58.25 92 PRO A O 1
ATOM 745 N N . GLU A 1 93 ? 5.906 -24.186 -9.353 1.00 52.91 93 GLU A N 1
ATOM 746 C CA . GLU A 1 93 ? 5.640 -24.680 -7.989 1.00 52.91 93 GLU A CA 1
ATOM 747 C C . GLU A 1 93 ? 5.278 -23.576 -6.980 1.00 52.91 93 GLU A C 1
ATOM 749 O O . GLU A 1 93 ? 4.792 -23.844 -5.885 1.00 52.91 93 GLU A O 1
ATOM 754 N N . THR A 1 94 ? 5.546 -22.313 -7.321 1.00 53.81 94 THR A N 1
ATOM 755 C CA . THR A 1 94 ? 5.261 -21.159 -6.459 1.00 53.81 94 THR A CA 1
ATOM 756 C C . THR A 1 94 ? 3.967 -20.448 -6.833 1.00 53.81 94 THR A C 1
ATOM 758 O O . THR A 1 94 ? 3.565 -19.531 -6.108 1.00 53.81 94 THR A O 1
ATOM 761 N N . PHE A 1 95 ? 3.320 -20.828 -7.938 1.00 54.19 95 PHE A N 1
ATOM 762 C CA . PHE A 1 95 ? 1.948 -20.410 -8.176 1.00 54.19 95 PHE A CA 1
ATOM 763 C C . PHE A 1 95 ? 1.066 -21.161 -7.185 1.00 54.19 95 PHE A C 1
ATOM 765 O O . PHE A 1 95 ? 1.198 -22.375 -7.050 1.00 54.19 95 PHE A O 1
ATOM 772 N N . PRO A 1 96 ? 0.188 -20.473 -6.446 1.00 52.19 96 PRO A N 1
ATOM 773 C CA . PRO A 1 96 ? -0.782 -21.183 -5.637 1.00 52.19 96 PRO A CA 1
ATOM 774 C C . PRO A 1 96 ? -1.612 -22.082 -6.564 1.00 52.19 96 PRO A C 1
ATOM 776 O O . PRO A 1 96 ? -2.334 -21.570 -7.416 1.00 52.19 96 PRO A O 1
ATOM 779 N N . GLU A 1 97 ? -1.532 -23.404 -6.378 1.00 47.56 97 GLU A N 1
ATOM 780 C CA . GLU A 1 97 ? -2.238 -24.443 -7.159 1.00 47.56 97 GLU A CA 1
ATOM 781 C C . GLU A 1 97 ? -3.778 -24.297 -7.172 1.00 47.56 97 GLU A C 1
ATOM 783 O O . GLU A 1 97 ? -4.483 -25.089 -7.787 1.00 47.56 97 GLU A O 1
ATOM 788 N N . ASN A 1 98 ? -4.328 -23.259 -6.540 1.00 47.31 98 ASN A N 1
ATOM 789 C CA . ASN A 1 98 ? -5.754 -23.084 -6.295 1.00 47.31 98 ASN A CA 1
ATOM 790 C C . ASN A 1 98 ? -6.336 -21.789 -6.881 1.00 47.31 98 ASN A C 1
ATOM 792 O O . ASN A 1 98 ? -7.341 -21.296 -6.373 1.00 47.31 98 ASN A O 1
ATOM 796 N N . ALA A 1 99 ? -5.787 -21.261 -7.978 1.00 45.78 99 ALA A N 1
ATOM 797 C CA . ALA A 1 99 ? -6.563 -20.390 -8.866 1.00 45.78 99 ALA A CA 1
ATOM 798 C C . ALA A 1 99 ? -7.511 -21.250 -9.727 1.00 45.78 99 ALA A C 1
ATOM 800 O O . ALA A 1 99 ? -7.424 -21.276 -10.951 1.00 45.78 99 ALA A O 1
ATOM 801 N N . SER A 1 100 ? -8.394 -22.027 -9.087 1.00 40.78 100 SER A N 1
ATOM 802 C CA . SER A 1 100 ? -9.479 -22.693 -9.806 1.00 40.78 100 SER A CA 1
ATOM 803 C C . SER A 1 100 ? -10.436 -21.619 -10.313 1.00 40.78 100 SER A C 1
ATOM 805 O O . SER A 1 100 ? -11.237 -21.082 -9.552 1.00 40.78 100 SER A O 1
ATOM 807 N N . THR A 1 101 ? -10.385 -21.349 -11.615 1.00 44.88 101 THR A N 1
ATOM 808 C CA . THR A 1 101 ? -11.382 -20.554 -12.353 1.00 44.88 101 THR A CA 1
ATOM 809 C C . THR A 1 101 ? -12.790 -21.168 -12.326 1.00 44.88 101 THR A C 1
ATOM 811 O O . THR A 1 101 ? -13.732 -20.534 -12.788 1.00 44.88 101 THR A O 1
ATOM 814 N N . ASP A 1 102 ? -12.936 -22.367 -11.747 1.00 43.59 102 ASP A N 1
ATOM 815 C CA . ASP A 1 102 ? -14.186 -23.124 -11.621 1.00 43.59 102 ASP A CA 1
ATOM 816 C C . ASP A 1 102 ? -14.767 -23.157 -10.196 1.00 43.59 102 ASP A C 1
ATOM 818 O O . ASP A 1 102 ? -15.769 -23.837 -9.956 1.00 43.59 102 ASP A O 1
ATOM 822 N N . ALA A 1 103 ? -14.192 -22.428 -9.229 1.00 42.28 103 ALA A N 1
ATOM 823 C CA . ALA A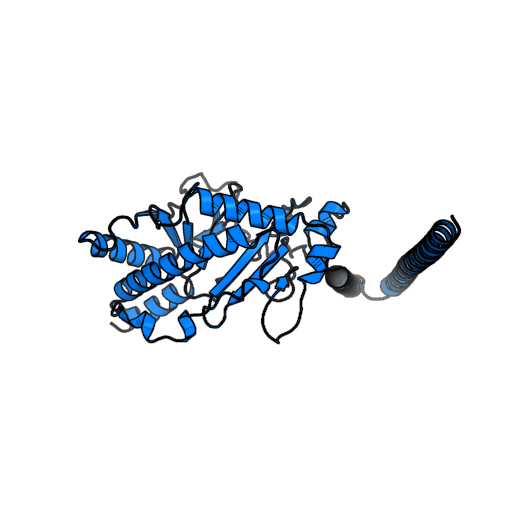 1 103 ? -14.882 -22.245 -7.957 1.00 42.28 103 ALA A CA 1
ATOM 824 C C . ALA A 1 103 ? -16.166 -21.430 -8.219 1.00 42.28 103 ALA A C 1
ATOM 826 O O . ALA A 1 103 ? -16.082 -20.319 -8.754 1.00 42.28 103 ALA A O 1
ATOM 827 N N . PRO A 1 104 ? -17.367 -21.945 -7.888 1.00 39.38 104 PRO A N 1
ATOM 828 C CA . PRO A 1 104 ? -18.585 -21.168 -8.045 1.00 39.38 104 PRO A CA 1
ATOM 829 C C . PRO A 1 104 ? -18.435 -19.841 -7.288 1.00 39.38 104 PRO A C 1
ATOM 831 O O . PRO A 1 104 ? -17.802 -19.794 -6.237 1.00 39.38 104 PRO A O 1
ATOM 834 N N . LEU A 1 105 ? -19.062 -18.777 -7.805 1.00 44.59 105 LEU A N 1
ATOM 835 C CA . LEU A 1 105 ? -19.224 -17.417 -7.236 1.00 44.59 105 LEU A CA 1
ATOM 836 C C . LEU A 1 105 ? -19.735 -17.350 -5.766 1.00 44.59 105 LEU A C 1
ATOM 838 O O . LEU A 1 105 ? -20.128 -16.292 -5.271 1.00 44.59 105 LEU A O 1
ATOM 842 N N . THR A 1 106 ? -19.776 -18.480 -5.075 1.00 39.78 106 THR A N 1
ATOM 843 C CA . THR A 1 106 ? -20.229 -18.765 -3.721 1.00 39.78 106 THR A CA 1
ATOM 844 C C . THR A 1 106 ? -18.994 -18.919 -2.823 1.00 39.78 106 THR A C 1
ATOM 846 O O . THR A 1 106 ? -18.584 -20.025 -2.504 1.00 39.78 106 THR A O 1
ATOM 849 N N . THR A 1 107 ? -18.245 -17.874 -2.511 1.00 47.69 107 THR A N 1
ATOM 850 C CA . THR A 1 107 ? -18.635 -16.806 -1.591 1.00 47.69 107 THR A CA 1
ATOM 851 C C . THR A 1 107 ? -17.740 -15.607 -1.872 1.00 47.69 107 THR A C 1
ATOM 853 O O . THR A 1 107 ? -16.536 -15.682 -1.644 1.00 47.69 107 THR A O 1
ATOM 856 N N . ARG A 1 108 ? -18.301 -14.483 -2.334 1.00 62.62 108 ARG A N 1
ATOM 857 C CA . ARG A 1 108 ? -17.570 -13.208 -2.298 1.00 62.62 108 ARG A CA 1
ATOM 858 C C . ARG A 1 108 ? -17.164 -12.967 -0.849 1.00 62.62 108 ARG A C 1
ATOM 860 O O . ARG A 1 108 ? -18.049 -12.804 -0.008 1.00 62.62 108 ARG A O 1
ATOM 867 N N . LEU A 1 109 ? -15.865 -12.985 -0.563 1.00 71.81 109 LEU A N 1
ATOM 868 C CA . LEU A 1 109 ? -15.351 -12.585 0.737 1.00 71.81 109 LEU A CA 1
ATOM 869 C C . LEU A 1 109 ? -15.927 -11.203 1.056 1.00 71.81 109 LEU A C 1
ATOM 871 O O . LEU A 1 109 ? -15.664 -10.226 0.353 1.00 71.81 109 LEU A O 1
ATOM 875 N N . GLN A 1 110 ? -16.752 -11.134 2.095 1.00 81.56 110 GLN A N 1
ATOM 876 C CA . GLN A 1 110 ? -17.255 -9.867 2.595 1.00 81.56 110 GLN A CA 1
ATOM 877 C C . GLN A 1 110 ? -16.210 -9.314 3.548 1.00 81.56 110 GLN A C 1
ATOM 879 O O . GLN A 1 110 ? -16.153 -9.690 4.715 1.00 81.56 110 GLN A O 1
ATOM 884 N N . VAL A 1 111 ? -15.350 -8.449 3.018 1.00 89.00 111 VAL A N 1
ATOM 885 C CA . VAL A 1 111 ? -14.422 -7.687 3.848 1.00 89.00 111 VAL A CA 1
ATOM 886 C C . VAL A 1 111 ? -15.245 -6.795 4.787 1.00 89.00 111 VAL A C 1
ATOM 888 O O . VAL A 1 111 ? -16.068 -6.022 4.284 1.00 89.00 111 VAL A O 1
ATOM 891 N N . PRO A 1 112 ? -15.044 -6.871 6.117 1.00 93.44 112 PRO A N 1
ATOM 892 C CA . PRO A 1 112 ? -15.744 -6.011 7.062 1.00 93.44 112 PRO A CA 1
ATOM 893 C C . PRO A 1 112 ? -15.518 -4.539 6.725 1.00 93.44 112 PRO A C 1
ATOM 895 O O . PRO A 1 112 ? -14.385 -4.124 6.483 1.00 93.44 112 PRO A O 1
ATOM 898 N N . VAL A 1 113 ? -16.591 -3.753 6.715 1.00 96.25 113 VAL A N 1
ATOM 899 C CA . VAL A 1 113 ? -16.531 -2.294 6.589 1.00 96.25 113 VAL A CA 1
ATOM 900 C C . VAL A 1 113 ? -16.866 -1.705 7.949 1.00 96.25 113 VAL A C 1
ATOM 902 O O . VAL A 1 113 ? -17.933 -1.980 8.493 1.00 96.25 113 VAL A O 1
ATOM 905 N N . ILE A 1 114 ? -15.960 -0.895 8.481 1.00 97.69 114 ILE A N 1
ATOM 906 C CA . ILE A 1 114 ? -16.096 -0.229 9.770 1.00 97.69 114 ILE A CA 1
ATOM 907 C C . ILE A 1 114 ? -16.255 1.267 9.524 1.00 97.69 114 ILE A C 1
ATOM 909 O O . ILE A 1 114 ? -15.405 1.917 8.916 1.00 97.69 114 ILE A O 1
ATOM 913 N N . ASP A 1 115 ? -17.369 1.804 9.999 1.00 97.69 115 ASP A N 1
ATOM 914 C CA . ASP A 1 115 ? -17.638 3.233 10.003 1.00 97.69 115 ASP A CA 1
ATOM 915 C C . ASP A 1 115 ? -17.024 3.876 11.248 1.00 97.69 115 ASP A C 1
ATOM 917 O O . ASP A 1 115 ? -17.410 3.556 12.372 1.00 97.69 115 ASP A O 1
ATOM 921 N N . LEU A 1 116 ? -16.052 4.767 11.038 1.00 97.81 116 LEU A N 1
ATOM 922 C CA . LEU A 1 116 ? -15.347 5.458 12.116 1.00 97.81 116 LEU A CA 1
ATOM 923 C C . LEU A 1 116 ? -16.057 6.743 12.573 1.00 97.81 116 LEU A C 1
ATOM 925 O O . LEU A 1 116 ? -15.582 7.405 13.499 1.00 97.81 116 LEU A O 1
ATOM 929 N N . GLU A 1 117 ? -17.199 7.108 11.982 1.00 96.69 117 GLU A N 1
ATOM 930 C CA . GLU A 1 117 ? -17.949 8.289 12.404 1.00 96.69 117 GLU A CA 1
ATOM 931 C C . GLU A 1 117 ? -18.388 8.174 13.873 1.00 96.69 117 GLU A C 1
ATOM 933 O O . GLU A 1 117 ? -19.008 7.201 14.308 1.00 96.69 117 GLU A O 1
ATOM 938 N N . GLY A 1 118 ? -18.100 9.208 14.665 1.00 94.62 118 GLY A N 1
ATOM 939 C CA . GLY A 1 118 ? -18.496 9.239 16.070 1.00 94.62 118 GLY A CA 1
ATOM 940 C C . GLY A 1 118 ? -17.695 8.289 16.966 1.00 94.62 118 GLY A C 1
ATOM 941 O O . GLY A 1 118 ? -18.194 7.914 18.026 1.00 94.62 118 GLY A O 1
ATOM 942 N N . PHE A 1 119 ? -16.457 7.933 16.605 1.00 93.88 119 PHE A N 1
ATOM 943 C CA . PHE A 1 119 ? -15.551 7.139 17.454 1.00 93.88 119 PHE A CA 1
ATOM 944 C C . PHE A 1 119 ? -15.220 7.779 18.824 1.00 93.88 119 PHE A C 1
ATOM 946 O O . PHE A 1 119 ? -14.679 7.109 19.706 1.00 93.88 119 PHE A O 1
ATOM 953 N N . GLU A 1 120 ? -15.547 9.058 19.027 1.00 92.44 120 GLU A N 1
ATOM 954 C CA . GLU A 1 120 ? -15.452 9.765 20.316 1.00 92.44 120 GLU A CA 1
ATOM 955 C C . GLU A 1 120 ? -16.765 9.748 21.127 1.00 92.44 120 GLU A C 1
ATOM 957 O O . GLU A 1 120 ? -16.818 10.262 22.241 1.00 92.44 120 GLU A O 1
ATOM 962 N N . SER A 1 121 ? -17.831 9.157 20.583 1.00 94.75 121 SER A N 1
ATOM 963 C CA . SER A 1 121 ? -19.161 9.084 21.201 1.00 94.75 121 SER A CA 1
ATOM 964 C C . SER A 1 121 ? -19.447 7.704 21.813 1.00 94.75 121 SER A C 1
ATOM 966 O O . SER A 1 121 ? -18.583 6.828 21.861 1.00 94.75 121 SER A O 1
ATOM 968 N N . GLU A 1 122 ? -20.699 7.467 22.215 1.00 93.12 122 GLU A N 1
ATOM 969 C CA . GLU A 1 122 ? -21.191 6.155 22.665 1.00 93.12 122 GLU A CA 1
ATOM 970 C C . GLU A 1 122 ? -20.992 5.034 21.619 1.00 93.12 122 GLU A C 1
ATOM 972 O O . GLU A 1 122 ? -20.917 3.858 21.982 1.00 93.12 122 GLU A O 1
ATOM 977 N N . ARG A 1 123 ? -20.829 5.381 20.327 1.00 96.25 123 ARG A N 1
ATOM 978 C CA . ARG A 1 123 ? -20.499 4.425 19.250 1.00 96.25 123 ARG A CA 1
ATOM 979 C C . ARG A 1 123 ? -19.120 3.789 19.396 1.00 96.25 123 ARG A C 1
ATOM 981 O O . ARG A 1 123 ? -18.868 2.746 18.800 1.00 96.25 123 ARG A O 1
ATOM 988 N N . ARG A 1 124 ? -18.217 4.367 20.193 1.00 95.88 124 ARG A N 1
ATOM 989 C CA . ARG A 1 124 ? -16.846 3.859 20.320 1.00 95.88 124 ARG A CA 1
ATOM 990 C C . ARG A 1 124 ? -16.796 2.383 20.698 1.00 95.88 124 ARG A C 1
ATOM 992 O O . ARG A 1 124 ? -15.981 1.654 20.148 1.00 95.88 124 ARG A O 1
ATOM 999 N N . ARG A 1 125 ? -17.668 1.936 21.610 1.00 95.81 125 ARG A N 1
ATOM 1000 C CA . ARG A 1 125 ? -17.710 0.528 22.032 1.00 95.81 125 ARG A CA 1
ATOM 1001 C C . ARG A 1 125 ? -18.033 -0.399 20.860 1.00 95.81 125 ARG A C 1
ATOM 1003 O O . ARG A 1 125 ? -17.345 -1.390 20.677 1.00 95.81 125 ARG A O 1
ATOM 1010 N N . GLU A 1 126 ? -19.030 -0.038 20.058 1.00 97.50 126 GLU A N 1
ATOM 1011 C CA . GLU A 1 126 ? -19.413 -0.781 18.852 1.00 97.50 126 GLU A CA 1
ATOM 1012 C C . GLU A 1 126 ? -18.260 -0.840 17.841 1.00 97.50 126 GLU A C 1
ATOM 1014 O O . GLU A 1 126 ? -17.946 -1.909 17.327 1.00 97.50 126 GLU A O 1
ATOM 1019 N N . ILE A 1 127 ? -17.581 0.287 17.607 1.00 97.88 127 ILE A N 1
ATOM 1020 C CA . ILE A 1 127 ? -16.433 0.365 16.692 1.00 97.88 127 ILE A CA 1
ATOM 1021 C C . ILE A 1 127 ? -15.273 -0.510 17.190 1.00 97.88 127 ILE A C 1
ATOM 1023 O O . ILE A 1 127 ? -14.675 -1.248 16.410 1.00 97.88 127 ILE A O 1
ATOM 1027 N N . VAL A 1 128 ? -14.964 -0.459 18.489 1.00 96.12 128 VAL A N 1
ATOM 1028 C CA . VAL A 1 128 ? -13.923 -1.289 19.116 1.00 96.12 128 VAL A CA 1
ATOM 1029 C C . VAL A 1 128 ? -14.255 -2.777 18.995 1.00 96.12 128 VAL A C 1
ATOM 1031 O O . VAL A 1 128 ? -13.368 -3.567 18.672 1.00 96.12 128 VAL A O 1
ATOM 1034 N N . ASP A 1 129 ? -15.510 -3.165 19.225 1.00 95.81 129 ASP A N 1
ATOM 1035 C CA . ASP A 1 129 ? -15.948 -4.555 19.089 1.00 95.81 129 ASP A CA 1
ATOM 1036 C C . ASP A 1 129 ? -15.862 -5.020 17.622 1.00 95.81 129 ASP A C 1
ATOM 1038 O O . ASP A 1 129 ? -15.307 -6.083 17.353 1.00 95.81 129 ASP A O 1
ATOM 1042 N N . ALA A 1 130 ? -16.265 -4.187 16.656 1.00 96.62 130 ALA A N 1
ATOM 1043 C CA . ALA A 1 130 ? -16.123 -4.492 15.230 1.00 96.62 130 ALA A CA 1
ATOM 1044 C C . ALA A 1 130 ? -14.651 -4.653 14.798 1.00 96.62 130 ALA A C 1
ATOM 1046 O O . ALA A 1 130 ? -14.317 -5.563 14.037 1.00 96.62 130 ALA A O 1
ATOM 1047 N N . ILE A 1 131 ? -13.752 -3.799 15.306 1.00 95.38 131 ILE A N 1
ATOM 1048 C CA . ILE A 1 131 ? -12.306 -3.915 15.064 1.00 95.38 131 ILE A CA 1
ATOM 1049 C C . ILE A 1 131 ? -11.764 -5.208 15.680 1.00 95.38 131 ILE A C 1
ATOM 1051 O O . ILE A 1 131 ? -10.969 -5.899 15.040 1.00 95.38 131 ILE A O 1
ATOM 1055 N N . ARG A 1 132 ? -12.197 -5.562 16.899 1.00 93.25 132 ARG A N 1
ATOM 1056 C CA . ARG A 1 132 ? -11.812 -6.817 17.559 1.00 93.25 132 ARG A CA 1
ATOM 1057 C C . ARG A 1 132 ? -12.214 -8.021 16.709 1.00 93.25 132 ARG A C 1
ATOM 1059 O O . ARG A 1 132 ? -11.372 -8.881 16.451 1.00 93.25 132 ARG A O 1
ATOM 1066 N N . ASP A 1 133 ? -13.454 -8.055 16.238 1.00 92.88 133 ASP A N 1
ATOM 1067 C CA . ASP A 1 133 ? -13.979 -9.156 15.432 1.00 92.88 133 ASP A CA 1
ATOM 1068 C C . ASP A 1 133 ? -13.237 -9.274 14.094 1.00 92.88 133 ASP A C 1
ATOM 1070 O O . ASP A 1 133 ? -12.806 -10.365 13.705 1.00 92.88 133 ASP A O 1
ATOM 1074 N N . ALA A 1 134 ? -13.001 -8.152 13.407 1.00 92.19 134 ALA A N 1
ATOM 1075 C CA . ALA A 1 134 ? -12.233 -8.132 12.163 1.00 92.19 134 ALA A CA 1
ATOM 1076 C C . ALA A 1 134 ? -10.787 -8.611 12.367 1.00 92.19 134 ALA A C 1
ATOM 1078 O O . ALA A 1 134 ? -10.263 -9.380 11.558 1.00 92.19 134 ALA A O 1
ATOM 1079 N N . ALA A 1 135 ? -10.148 -8.204 13.467 1.00 89.06 135 ALA A N 1
ATOM 1080 C CA . ALA A 1 135 ? -8.797 -8.627 13.812 1.00 89.06 135 ALA A CA 1
ATOM 1081 C C . ALA A 1 135 ? -8.704 -10.128 14.131 1.00 89.06 135 ALA A C 1
ATOM 1083 O O . ALA A 1 135 ? -7.714 -10.765 13.782 1.00 89.06 135 ALA A O 1
ATOM 1084 N N . GLN A 1 136 ? -9.715 -10.709 14.779 1.00 85.69 136 GLN A N 1
ATOM 1085 C CA . GLN A 1 136 ? -9.732 -12.136 15.114 1.00 85.69 136 GLN A CA 1
ATOM 1086 C C . GLN A 1 136 ? -10.020 -13.037 13.910 1.00 85.69 136 GLN A C 1
ATOM 1088 O O . GLN A 1 136 ? -9.534 -14.167 13.860 1.00 85.69 136 GLN A O 1
ATOM 1093 N N . THR A 1 137 ? -10.834 -12.559 12.969 1.00 84.75 137 THR A N 1
ATOM 1094 C CA . THR A 1 137 ? -11.355 -13.382 11.870 1.00 84.75 137 THR A CA 1
ATOM 1095 C C . THR A 1 137 ? -10.520 -13.268 10.603 1.00 84.75 137 THR A C 1
ATOM 1097 O O . THR A 1 137 ? -10.110 -14.286 10.047 1.00 84.75 137 THR A O 1
ATOM 1100 N N . LEU A 1 138 ? -10.265 -12.041 10.144 1.00 86.88 138 LEU A N 1
ATOM 1101 C CA . LEU A 1 138 ? -9.617 -11.782 8.858 1.00 86.88 138 LEU A CA 1
ATOM 1102 C C . LEU A 1 138 ? -8.251 -11.104 9.009 1.00 86.88 138 LEU A C 1
ATOM 1104 O O . LEU A 1 138 ? -7.407 -11.234 8.128 1.00 86.88 138 LEU A O 1
ATOM 1108 N N . GLY A 1 139 ? -8.028 -10.375 10.107 1.00 88.75 139 GLY A N 1
ATOM 1109 C CA . GLY A 1 139 ? -6.856 -9.509 10.272 1.00 88.75 139 GLY A CA 1
ATOM 1110 C C . GLY A 1 139 ? -6.845 -8.329 9.298 1.00 88.75 139 GLY A C 1
ATOM 1111 O O . GLY A 1 139 ? -5.789 -7.767 9.009 1.00 88.75 139 GLY A O 1
ATOM 1112 N N . PHE A 1 140 ? -8.017 -7.994 8.759 1.00 90.12 140 PHE A N 1
ATOM 1113 C CA . PHE A 1 140 ? -8.188 -7.119 7.611 1.00 90.12 140 PHE A CA 1
ATOM 1114 C C . PHE A 1 140 ? -9.595 -6.510 7.631 1.00 90.12 140 PHE A C 1
ATOM 1116 O O . PHE A 1 140 ? -10.573 -7.230 7.842 1.00 90.12 140 PHE A O 1
ATOM 1123 N N . PHE A 1 141 ? -9.715 -5.203 7.407 1.00 94.31 141 PHE A N 1
ATOM 1124 C CA . PHE A 1 141 ? -11.006 -4.519 7.278 1.00 94.31 141 PHE A CA 1
ATOM 1125 C C . PHE A 1 141 ? -10.880 -3.233 6.468 1.00 94.31 141 PHE A C 1
ATOM 1127 O O . PHE A 1 141 ? -9.789 -2.706 6.254 1.00 94.31 141 PHE A O 1
ATOM 1134 N N . ARG A 1 142 ? -12.020 -2.713 6.030 1.00 95.25 142 ARG A N 1
ATOM 1135 C CA . ARG A 1 142 ? -12.140 -1.412 5.383 1.00 95.25 142 ARG A CA 1
ATOM 1136 C C . ARG A 1 142 ? -12.723 -0.382 6.314 1.00 95.25 142 ARG A C 1
ATOM 1138 O O . ARG A 1 142 ? -13.494 -0.709 7.208 1.00 95.25 142 ARG A O 1
ATOM 1145 N N . MET A 1 143 ? -12.393 0.866 6.044 1.00 97.19 143 MET A N 1
ATOM 1146 C CA . MET A 1 143 ? -12.802 2.008 6.837 1.00 97.19 143 MET A CA 1
ATOM 1147 C C . MET A 1 143 ? -13.553 3.000 5.964 1.00 97.19 143 MET A C 1
ATOM 1149 O O . MET A 1 143 ? -13.129 3.278 4.841 1.00 97.19 143 MET A O 1
ATOM 1153 N N . VAL A 1 144 ? -14.626 3.563 6.515 1.00 97.44 144 VAL A N 1
ATOM 1154 C CA . VAL A 1 144 ? -15.315 4.756 6.001 1.00 97.44 144 VAL A CA 1
ATOM 1155 C C . VAL A 1 144 ? -15.377 5.819 7.083 1.00 97.44 144 VAL A C 1
ATOM 1157 O O . VAL A 1 144 ? -15.177 5.517 8.260 1.00 97.44 144 VAL A O 1
ATOM 1160 N N . ASN A 1 145 ? -15.627 7.068 6.681 1.00 97.00 145 ASN A N 1
ATOM 1161 C CA . ASN A 1 145 ? -15.655 8.221 7.587 1.00 97.00 145 ASN A CA 1
ATOM 1162 C C . ASN A 1 145 ? -14.390 8.314 8.463 1.00 97.00 145 ASN A C 1
ATOM 1164 O O . ASN A 1 145 ? -14.426 8.728 9.616 1.00 97.00 145 ASN A O 1
ATOM 1168 N N . HIS A 1 146 ? -13.247 7.934 7.889 1.00 96.88 146 HIS A N 1
ATOM 1169 C CA . HIS A 1 146 ? -11.940 7.863 8.548 1.00 96.88 146 HIS A CA 1
ATOM 1170 C C . HIS A 1 146 ? -11.224 9.221 8.655 1.00 96.88 146 HIS A C 1
ATOM 1172 O O . HIS A 1 146 ? -10.060 9.275 9.034 1.00 96.88 146 HIS A O 1
ATOM 1178 N N . GLY A 1 147 ? -11.879 10.320 8.273 1.00 96.38 147 GLY A N 1
ATOM 1179 C CA . GLY A 1 147 ? -11.338 11.678 8.401 1.00 96.38 147 GLY A CA 1
ATOM 1180 C C . GLY A 1 147 ? -10.339 12.113 7.321 1.00 96.38 147 GLY A C 1
ATOM 1181 O O . GLY A 1 147 ? -9.973 13.281 7.301 1.00 96.38 147 GLY A O 1
ATOM 1182 N N . VAL A 1 148 ? -9.945 11.234 6.390 1.00 97.88 148 VAL A N 1
ATOM 1183 C CA . VAL A 1 148 ? -9.097 11.609 5.238 1.00 97.88 148 VAL A CA 1
ATOM 1184 C C . VAL A 1 148 ? -10.003 12.048 4.079 1.00 97.88 148 VAL A C 1
ATOM 1186 O O . VAL A 1 148 ? -10.806 11.231 3.621 1.00 97.88 148 VAL A O 1
ATOM 1189 N N . PRO A 1 149 ? -9.907 13.295 3.579 1.00 97.94 149 PRO A N 1
ATOM 1190 C CA . PRO A 1 149 ? -10.741 13.752 2.470 1.00 97.94 149 PRO A CA 1
ATOM 1191 C C . PRO A 1 149 ? -10.500 12.948 1.187 1.00 97.94 149 PRO A C 1
ATOM 1193 O O . PRO A 1 149 ? -9.358 12.633 0.851 1.00 97.94 149 PRO A O 1
ATOM 1196 N N . ILE A 1 150 ? -11.568 12.680 0.425 1.00 96.94 150 ILE A N 1
ATOM 1197 C CA . ILE A 1 150 ? -11.478 11.960 -0.859 1.00 96.94 150 ILE A CA 1
ATOM 1198 C C . ILE A 1 150 ? -10.540 12.673 -1.833 1.00 96.94 150 ILE A C 1
ATOM 1200 O O . ILE A 1 150 ? -9.675 12.025 -2.413 1.00 96.94 150 ILE A O 1
ATOM 1204 N N . SER A 1 151 ? -10.631 14.001 -1.931 1.00 97.81 151 SER A N 1
ATOM 1205 C CA . SER A 1 151 ? -9.734 14.794 -2.777 1.00 97.81 151 SER A CA 1
ATOM 1206 C C . SER A 1 151 ? -8.265 14.592 -2.405 1.00 97.81 151 SER A C 1
ATOM 1208 O O . SER A 1 151 ? -7.432 14.415 -3.279 1.00 97.81 151 SER A O 1
ATOM 1210 N N . THR A 1 152 ? -7.941 14.521 -1.111 1.00 98.19 152 THR A N 1
ATOM 1211 C CA . THR A 1 152 ? -6.568 14.277 -0.648 1.00 98.19 152 THR A CA 1
ATOM 1212 C C . THR A 1 152 ? -6.077 12.875 -1.019 1.00 98.19 152 THR A C 1
ATOM 1214 O O . THR A 1 152 ? -4.897 12.698 -1.319 1.00 98.19 152 THR A O 1
ATOM 1217 N N . MET A 1 153 ? -6.960 11.871 -1.013 1.00 97.81 153 MET A N 1
ATOM 1218 C CA . MET A 1 153 ? -6.625 10.520 -1.478 1.00 97.81 153 MET A CA 1
ATOM 1219 C C . MET A 1 153 ? -6.376 10.494 -2.992 1.00 97.81 153 MET A C 1
ATOM 1221 O O . MET A 1 153 ? -5.404 9.892 -3.445 1.00 97.81 153 MET A O 1
ATOM 1225 N N . GLU A 1 154 ? -7.213 11.177 -3.771 1.00 97.25 154 GLU A N 1
ATOM 1226 C CA . GLU A 1 154 ? -7.065 11.293 -5.227 1.00 97.25 154 GLU A CA 1
ATOM 1227 C C . GLU A 1 154 ? -5.782 12.047 -5.605 1.00 97.25 154 GLU A C 1
ATOM 1229 O O . GLU A 1 154 ? -4.981 11.532 -6.388 1.00 97.25 154 GLU A O 1
ATOM 1234 N N . ASP A 1 155 ? -5.518 13.186 -4.959 1.00 98.00 155 ASP A N 1
ATOM 1235 C CA . ASP A 1 155 ? -4.289 13.967 -5.130 1.00 98.00 155 ASP A CA 1
ATOM 1236 C C . ASP A 1 155 ? -3.044 13.133 -4.798 1.00 98.00 155 ASP A C 1
ATOM 1238 O O . ASP A 1 155 ? -2.025 13.212 -5.488 1.00 98.00 155 ASP A O 1
ATOM 1242 N N . MET A 1 156 ? -3.114 12.300 -3.753 1.00 96.88 156 MET A N 1
ATOM 1243 C CA . MET A 1 156 ? -2.028 11.395 -3.380 1.00 96.88 156 MET A CA 1
ATOM 1244 C C . MET A 1 156 ? -1.775 10.337 -4.464 1.00 96.88 156 MET A C 1
ATOM 1246 O O . MET A 1 156 ? -0.621 10.125 -4.846 1.00 96.88 156 MET A O 1
ATOM 1250 N N . LEU A 1 157 ? -2.823 9.694 -4.989 1.00 96.56 157 LEU A N 1
ATOM 1251 C CA . LEU A 1 157 ? -2.702 8.717 -6.079 1.00 96.56 157 LEU A CA 1
ATOM 1252 C C . LEU A 1 157 ? -2.110 9.358 -7.342 1.00 96.56 157 LEU A C 1
ATOM 1254 O O . LEU A 1 157 ? -1.188 8.803 -7.947 1.00 96.56 157 LEU A O 1
ATOM 1258 N N . ASP A 1 158 ? -2.574 10.550 -7.710 1.00 96.75 158 ASP A N 1
ATOM 1259 C CA . ASP A 1 158 ? -2.060 11.281 -8.868 1.00 96.75 158 ASP A CA 1
ATOM 1260 C C . ASP A 1 158 ? -0.611 11.723 -8.675 1.00 96.75 158 ASP A C 1
ATOM 1262 O O . ASP A 1 158 ? 0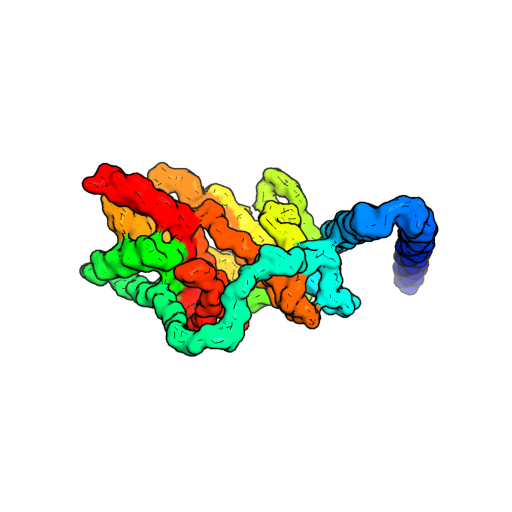.208 11.578 -9.585 1.00 96.75 158 ASP A O 1
ATOM 1266 N N . ALA A 1 159 ? -0.243 12.174 -7.479 1.00 95.56 159 ALA A N 1
ATOM 1267 C CA . ALA A 1 159 ? 1.134 12.511 -7.148 1.00 95.56 159 ALA A CA 1
ATOM 1268 C C . ALA A 1 159 ? 2.066 11.290 -7.237 1.00 95.56 159 ALA A C 1
ATOM 1270 O O . ALA A 1 159 ? 3.207 11.408 -7.700 1.00 95.56 159 ALA A O 1
ATOM 1271 N N . VAL A 1 160 ? 1.595 10.101 -6.839 1.00 93.69 160 VAL A N 1
ATOM 1272 C CA . VAL A 1 160 ? 2.341 8.846 -7.013 1.00 93.69 160 VAL A CA 1
ATOM 1273 C C . VAL A 1 160 ? 2.531 8.527 -8.494 1.00 93.69 160 VAL A C 1
ATOM 1275 O O . VAL A 1 160 ? 3.673 8.277 -8.895 1.00 93.69 160 VAL A O 1
ATOM 1278 N N . ARG A 1 161 ? 1.480 8.607 -9.318 1.00 93.94 161 ARG A N 1
ATOM 1279 C CA . ARG A 1 161 ? 1.581 8.405 -10.777 1.00 93.94 161 ARG A CA 1
ATOM 1280 C C . ARG A 1 161 ? 2.578 9.377 -11.402 1.00 93.94 161 ARG A C 1
ATOM 1282 O O . ARG A 1 161 ? 3.553 8.954 -12.017 1.00 93.94 161 ARG A O 1
ATOM 1289 N N . GLN A 1 162 ? 2.410 10.675 -11.150 1.00 93.25 162 GLN A N 1
ATOM 1290 C CA . GLN A 1 162 ? 3.289 11.722 -11.678 1.00 93.25 162 GLN A CA 1
ATOM 1291 C C . GLN A 1 162 ? 4.753 11.525 -11.268 1.00 93.25 162 GLN A C 1
ATOM 1293 O O . GLN A 1 162 ? 5.651 11.805 -12.061 1.00 93.25 162 GLN A O 1
ATOM 1298 N N . SER A 1 163 ? 5.010 11.025 -10.053 1.00 90.19 163 SER A N 1
ATOM 1299 C CA . SER A 1 163 ? 6.372 10.737 -9.593 1.00 90.19 163 SER A CA 1
ATOM 1300 C C . SER A 1 163 ? 7.040 9.585 -10.355 1.00 90.19 163 SER A C 1
ATOM 1302 O O . SER A 1 163 ? 8.236 9.669 -10.637 1.00 90.19 163 SER A O 1
ATOM 1304 N N . HIS A 1 164 ? 6.286 8.551 -10.746 1.00 89.62 164 HIS A N 1
ATOM 1305 C CA . HIS A 1 164 ? 6.803 7.416 -11.521 1.00 89.62 164 HIS A CA 1
ATOM 1306 C C . HIS A 1 164 ? 6.937 7.734 -13.020 1.00 89.62 164 HIS A C 1
ATOM 1308 O O . HIS A 1 164 ? 7.844 7.208 -13.673 1.00 89.62 164 HIS A O 1
ATOM 1314 N N . GLU A 1 165 ? 6.106 8.646 -13.535 1.00 90.94 165 GLU A N 1
ATOM 1315 C CA . GLU A 1 165 ? 6.173 9.188 -14.903 1.00 90.94 165 GLU A CA 1
ATOM 1316 C C . GLU A 1 165 ? 7.271 10.247 -15.107 1.00 90.94 165 GLU A C 1
ATOM 1318 O O . GLU A 1 165 ? 7.502 10.696 -16.230 1.00 90.94 165 GLU A O 1
ATOM 1323 N N . GLN A 1 166 ? 7.984 10.663 -14.053 1.00 89.94 166 GLN A N 1
ATOM 1324 C CA . GLN A 1 166 ? 9.105 11.591 -14.214 1.00 89.94 166 GLN A CA 1
ATOM 1325 C C . GLN A 1 166 ? 10.201 11.010 -15.126 1.00 89.94 166 GLN A C 1
ATOM 1327 O O . GLN A 1 166 ? 10.477 9.805 -15.075 1.00 89.94 166 GLN A O 1
ATOM 1332 N N . PRO A 1 167 ? 10.912 11.871 -15.883 1.00 88.69 167 PRO A N 1
ATOM 1333 C CA . PRO A 1 167 ? 12.110 11.482 -16.608 1.00 88.69 167 PRO A CA 1
ATOM 1334 C C . PRO A 1 167 ? 13.102 10.728 -15.726 1.00 88.69 167 PRO A C 1
ATOM 1336 O O . PRO A 1 167 ? 13.336 11.075 -14.564 1.00 88.69 167 PRO A O 1
ATOM 1339 N N . GLN A 1 168 ? 13.734 9.722 -16.318 1.00 82.50 168 GLN A N 1
ATOM 1340 C CA . GLN A 1 168 ? 14.614 8.801 -15.613 1.00 82.50 168 GLN A CA 1
ATOM 1341 C C . GLN A 1 168 ? 15.755 9.502 -14.859 1.00 82.50 168 GLN A C 1
ATOM 1343 O O . GLN A 1 168 ? 16.073 9.135 -13.729 1.00 82.50 168 GLN A O 1
ATOM 1348 N N . GLU A 1 169 ? 16.322 10.561 -15.434 1.00 84.12 169 GLU A N 1
ATOM 1349 C CA . GLU A 1 169 ? 17.394 11.344 -14.809 1.00 84.12 169 GLU A CA 1
ATOM 1350 C C . GLU A 1 169 ? 16.954 12.035 -13.509 1.00 84.12 169 GLU A C 1
ATOM 1352 O O . GLU A 1 169 ? 17.736 12.140 -12.565 1.00 84.12 169 GLU A O 1
ATOM 1357 N N . LEU A 1 170 ? 15.680 12.433 -13.411 1.00 84.06 170 LEU A N 1
ATOM 1358 C CA . LEU A 1 170 ? 15.128 13.000 -12.182 1.00 84.06 170 LEU A CA 1
ATOM 1359 C C . LEU A 1 170 ? 14.862 11.912 -11.142 1.00 84.06 170 LEU A C 1
ATOM 1361 O O . LEU A 1 170 ? 15.170 12.118 -9.972 1.00 84.06 170 LEU A O 1
ATOM 1365 N N . LYS A 1 171 ? 14.360 10.739 -11.550 1.00 84.00 171 LYS A N 1
ATOM 1366 C CA . LYS A 1 171 ? 14.128 9.602 -10.638 1.00 84.00 171 LYS A CA 1
ATOM 1367 C C . LYS A 1 171 ? 15.436 9.042 -10.069 1.00 84.00 171 LYS A C 1
ATOM 1369 O O . LYS A 1 171 ? 15.511 8.770 -8.872 1.00 84.00 171 LYS A O 1
ATOM 1374 N N . LYS A 1 172 ? 16.501 8.953 -10.880 1.00 78.31 172 LYS A N 1
ATOM 1375 C CA . LYS A 1 172 ? 17.848 8.515 -10.449 1.00 78.31 172 LYS A CA 1
ATOM 1376 C C . LYS A 1 172 ? 18.407 9.350 -9.296 1.00 78.31 172 LYS A C 1
ATOM 1378 O O . LYS A 1 172 ? 19.101 8.793 -8.450 1.00 78.31 172 LYS A O 1
ATOM 1383 N N . ALA A 1 173 ? 18.095 10.647 -9.231 1.00 77.69 173 ALA A N 1
ATOM 1384 C CA . ALA A 1 173 ? 18.534 11.520 -8.138 1.00 77.69 173 ALA A CA 1
ATOM 1385 C C . ALA A 1 173 ? 17.926 11.142 -6.773 1.00 77.69 173 ALA A C 1
ATOM 1387 O O . ALA A 1 173 ? 18.483 11.487 -5.733 1.00 77.69 173 ALA A O 1
ATOM 1388 N N . TRP A 1 174 ? 16.801 10.422 -6.774 1.00 74.31 174 TRP A N 1
ATOM 1389 C CA . TRP A 1 174 ? 16.114 9.940 -5.574 1.00 74.31 174 TRP A CA 1
ATOM 1390 C C . TRP A 1 174 ? 16.394 8.461 -5.272 1.00 74.31 174 TRP A C 1
ATOM 1392 O O . TRP A 1 174 ? 15.927 7.938 -4.260 1.00 74.31 174 TRP A O 1
ATOM 1402 N N . TYR A 1 175 ? 17.170 7.786 -6.122 1.00 68.75 175 TYR A N 1
ATOM 1403 C CA . TYR A 1 175 ? 17.639 6.429 -5.874 1.00 68.75 175 TYR A CA 1
ATOM 1404 C C . TYR A 1 175 ? 18.839 6.453 -4.919 1.00 68.75 175 TYR A C 1
ATOM 1406 O O . TYR A 1 175 ? 19.896 6.993 -5.249 1.00 68.75 175 TYR A O 1
ATOM 1414 N N . SER A 1 176 ? 18.705 5.825 -3.754 1.00 62.97 176 SER A N 1
ATOM 1415 C CA . SER A 1 176 ? 19.802 5.602 -2.810 1.00 62.97 176 SER A CA 1
ATOM 1416 C C . SER A 1 176 ? 19.746 4.168 -2.291 1.00 62.97 176 SER A C 1
ATOM 1418 O O . SER A 1 176 ? 18.670 3.643 -2.026 1.00 62.97 176 SER A O 1
ATOM 1420 N N . ARG A 1 177 ? 20.923 3.544 -2.159 1.00 53.66 177 ARG A N 1
ATOM 1421 C CA . ARG A 1 177 ? 21.123 2.219 -1.544 1.00 53.66 177 ARG A CA 1
ATOM 1422 C C . ARG A 1 177 ? 21.594 2.301 -0.085 1.00 53.66 177 ARG A C 1
ATOM 1424 O O . ARG A 1 177 ? 21.786 1.263 0.537 1.00 53.66 177 ARG A O 1
ATOM 1431 N N . ASN A 1 178 ? 21.873 3.497 0.437 1.00 46.38 178 ASN A N 1
ATOM 1432 C CA . ASN A 1 178 ? 22.637 3.633 1.678 1.00 46.38 178 ASN A CA 1
ATOM 1433 C C . ASN A 1 178 ? 21.787 3.383 2.933 1.00 46.38 178 ASN A C 1
ATOM 1435 O O . ASN A 1 178 ? 20.722 3.969 3.099 1.00 46.38 178 ASN A O 1
ATOM 1439 N N . GLU A 1 179 ? 22.358 2.626 3.873 1.00 43.06 179 GLU A N 1
ATOM 1440 C CA . GLU A 1 179 ? 21.859 2.372 5.238 1.00 43.06 179 GLU A CA 1
ATOM 1441 C C . GLU A 1 179 ? 21.865 3.625 6.141 1.00 43.06 179 GLU A C 1
ATOM 1443 O O . GLU A 1 179 ? 21.397 3.588 7.274 1.00 43.06 179 GLU A O 1
ATOM 1448 N N . THR A 1 180 ? 22.385 4.761 5.663 1.00 46.94 180 THR A N 1
ATOM 1449 C CA . THR A 1 180 ? 22.557 6.000 6.447 1.00 46.94 180 THR A CA 1
ATOM 1450 C C . THR A 1 180 ? 21.270 6.801 6.663 1.00 46.94 180 THR A C 1
ATOM 1452 O O . THR A 1 180 ? 21.331 7.919 7.168 1.00 46.94 180 THR A O 1
ATOM 1455 N N . GLY A 1 181 ? 20.113 6.238 6.316 1.00 47.97 181 GLY A N 1
ATOM 1456 C CA . GLY A 1 181 ? 18.814 6.820 6.618 1.00 47.97 181 GLY A CA 1
ATOM 1457 C C . GLY A 1 181 ? 18.367 7.872 5.605 1.00 47.97 181 GLY A C 1
ATOM 1458 O O . GLY A 1 181 ? 19.095 8.792 5.244 1.00 47.97 181 GLY A O 1
ATOM 1459 N N . GLN A 1 182 ? 17.102 7.733 5.219 1.00 50.03 182 GLN A N 1
ATOM 1460 C CA . GLN A 1 182 ? 16.318 8.571 4.313 1.00 50.03 182 GLN A CA 1
ATOM 1461 C C . GLN A 1 182 ? 16.586 8.397 2.809 1.00 50.03 182 GLN A C 1
ATOM 1463 O O . GLN A 1 182 ? 17.582 8.873 2.266 1.00 50.03 182 GLN A O 1
ATOM 1468 N N . ARG A 1 183 ? 15.516 7.908 2.154 1.00 56.12 183 ARG A N 1
ATOM 1469 C CA . ARG A 1 183 ? 15.143 7.977 0.724 1.00 56.12 183 ARG A CA 1
ATOM 1470 C C . ARG A 1 183 ? 15.468 6.713 -0.061 1.00 56.12 183 ARG A C 1
ATOM 1472 O O . ARG A 1 183 ? 16.635 6.396 -0.253 1.00 56.12 183 ARG A O 1
ATOM 1479 N N . ILE A 1 184 ? 14.432 6.058 -0.589 1.00 57.84 184 ILE A N 1
ATOM 1480 C CA . ILE A 1 184 ? 14.590 4.949 -1.528 1.00 57.84 184 ILE A CA 1
ATOM 1481 C C . ILE A 1 184 ? 13.503 5.073 -2.610 1.00 57.84 184 ILE A C 1
ATOM 1483 O O . ILE A 1 184 ? 12.336 4.796 -2.361 1.00 57.84 184 ILE A O 1
ATOM 1487 N N . PHE A 1 185 ? 13.855 5.474 -3.837 1.00 53.25 185 PHE A N 1
ATOM 1488 C CA . PHE A 1 185 ? 13.206 4.831 -4.987 1.00 53.25 185 PHE A CA 1
ATOM 1489 C C . PHE A 1 185 ? 13.716 3.394 -4.984 1.00 53.25 185 PHE A C 1
ATOM 1491 O O . PHE A 1 185 ? 14.869 3.145 -5.322 1.00 53.25 185 PHE A O 1
ATOM 1498 N N . ASP A 1 186 ? 12.905 2.477 -4.478 1.00 56.69 186 ASP A N 1
ATOM 1499 C CA . ASP A 1 186 ? 13.221 1.066 -4.425 1.00 56.69 186 ASP A CA 1
ATOM 1500 C C . ASP A 1 186 ? 12.707 0.391 -5.696 1.00 56.69 186 ASP A C 1
ATOM 1502 O O . ASP A 1 186 ? 11.513 0.126 -5.855 1.00 56.69 186 ASP A O 1
ATOM 1506 N N . TYR A 1 187 ? 13.625 0.091 -6.608 1.00 53.56 187 TYR A N 1
ATOM 1507 C CA . TYR A 1 187 ? 13.351 -0.733 -7.783 1.00 53.56 187 TYR A CA 1
ATOM 1508 C C . TYR A 1 187 ? 13.412 -2.233 -7.432 1.00 53.56 187 TYR A C 1
ATOM 1510 O O . TYR A 1 187 ? 14.019 -2.994 -8.173 1.00 53.56 187 TYR A O 1
ATOM 1518 N N . ASN A 1 188 ? 12.825 -2.660 -6.303 1.00 52.47 188 ASN A N 1
ATOM 1519 C CA . ASN A 1 188 ? 12.810 -4.045 -5.781 1.00 52.47 188 ASN A CA 1
ATOM 1520 C C . ASN A 1 188 ? 14.127 -4.582 -5.194 1.00 52.47 188 ASN A C 1
ATOM 1522 O O . ASN A 1 188 ? 14.497 -5.727 -5.418 1.00 52.47 188 ASN A O 1
ATOM 1526 N N . THR A 1 189 ? 14.860 -3.794 -4.425 1.00 45.59 189 THR A N 1
ATOM 1527 C CA . THR A 1 189 ? 16.205 -4.143 -3.955 1.00 45.59 189 THR A CA 1
ATOM 1528 C C . THR A 1 189 ? 16.261 -4.784 -2.571 1.00 45.59 189 THR A C 1
ATOM 1530 O O . THR A 1 189 ? 17.185 -5.560 -2.351 1.00 45.59 189 THR A O 1
ATOM 1533 N N . ASN A 1 190 ? 15.291 -4.553 -1.671 1.00 43.69 190 ASN A N 1
ATOM 1534 C CA . ASN A 1 190 ? 15.421 -5.045 -0.286 1.00 43.69 190 ASN A CA 1
ATOM 1535 C C . ASN A 1 190 ? 14.337 -6.006 0.206 1.00 43.69 190 ASN A C 1
ATOM 1537 O O . ASN A 1 190 ? 14.588 -6.747 1.153 1.00 43.69 190 ASN A O 1
ATOM 1541 N N . ILE A 1 191 ? 13.146 -6.017 -0.395 1.00 48.06 191 ILE A N 1
ATOM 1542 C CA . ILE A 1 191 ? 12.023 -6.773 0.182 1.00 48.06 191 ILE A CA 1
ATOM 1543 C C . ILE A 1 191 ? 11.685 -7.996 -0.670 1.00 48.06 191 ILE A C 1
ATOM 1545 O O . ILE A 1 191 ? 11.508 -9.066 -0.093 1.00 48.06 191 ILE A O 1
ATOM 1549 N N . LYS A 1 192 ? 11.660 -7.878 -2.009 1.00 59.34 192 LYS A N 1
ATOM 1550 C CA . LYS A 1 192 ? 11.341 -8.961 -2.964 1.00 59.34 192 LYS A CA 1
ATOM 1551 C C . LYS A 1 192 ? 11.817 -8.611 -4.374 1.00 59.34 192 LYS A C 1
ATOM 1553 O O . LYS A 1 192 ? 11.142 -7.861 -5.072 1.00 59.34 192 LYS A O 1
ATOM 1558 N N . VAL A 1 193 ? 12.981 -9.123 -4.772 1.00 63.41 193 VAL A N 1
ATOM 1559 C CA . VAL A 1 193 ? 13.624 -8.849 -6.078 1.00 63.41 193 VAL A CA 1
ATOM 1560 C C . VAL A 1 193 ? 12.810 -9.310 -7.297 1.00 63.41 193 VAL A C 1
ATOM 1562 O O . VAL A 1 193 ? 13.125 -8.934 -8.418 1.00 63.41 193 VAL A O 1
ATOM 1565 N N . ASP A 1 194 ? 11.763 -10.101 -7.083 1.00 71.38 194 ASP A N 1
ATOM 1566 C CA . ASP A 1 194 ? 10.919 -10.758 -8.084 1.00 71.38 194 ASP A CA 1
ATOM 1567 C C . ASP A 1 194 ? 9.557 -10.072 -8.313 1.00 71.38 194 ASP A C 1
ATOM 1569 O O . ASP A 1 194 ? 8.725 -10.600 -9.049 1.00 71.38 194 ASP A O 1
ATOM 1573 N N . ALA A 1 195 ? 9.299 -8.912 -7.701 1.00 84.56 195 ALA A N 1
ATOM 1574 C CA . ALA A 1 195 ? 8.021 -8.211 -7.829 1.00 84.56 195 ALA A CA 1
ATOM 1575 C C . ALA A 1 195 ? 7.963 -7.312 -9.080 1.00 84.56 195 ALA A C 1
ATOM 1577 O O . ALA A 1 195 ? 8.799 -6.430 -9.258 1.00 84.56 195 ALA A O 1
ATOM 1578 N N . TRP A 1 196 ? 6.935 -7.461 -9.918 1.00 89.88 196 TRP A N 1
ATOM 1579 C CA . TRP A 1 196 ? 6.686 -6.593 -11.077 1.00 89.88 196 TRP A CA 1
ATOM 1580 C C . TRP A 1 196 ? 6.094 -5.237 -10.650 1.00 89.88 196 TRP A C 1
ATOM 1582 O O . TRP A 1 196 ? 4.917 -4.938 -10.863 1.00 89.88 196 TRP A O 1
ATOM 1592 N N . ARG A 1 197 ? 6.907 -4.417 -9.979 1.00 89.31 197 ARG A N 1
ATOM 1593 C CA . ARG A 1 197 ? 6.539 -3.071 -9.521 1.00 89.31 197 ARG A CA 1
ATOM 1594 C C . ARG A 1 197 ? 7.745 -2.154 -9.379 1.00 89.31 197 ARG A C 1
ATOM 1596 O O . ARG A 1 197 ? 8.861 -2.622 -9.207 1.00 89.31 197 ARG A O 1
ATOM 1603 N N . ASP A 1 198 ? 7.493 -0.856 -9.344 1.00 87.19 198 ASP A N 1
ATOM 1604 C CA . ASP A 1 198 ? 8.425 0.144 -8.826 1.00 87.19 198 ASP A CA 1
ATOM 1605 C C . ASP A 1 198 ? 7.887 0.691 -7.505 1.00 87.19 198 ASP A C 1
ATOM 1607 O O . ASP A 1 198 ? 6.673 0.776 -7.311 1.00 87.19 198 ASP A O 1
ATOM 1611 N N . THR A 1 199 ? 8.768 1.042 -6.569 1.00 87.12 199 THR A N 1
ATOM 1612 C CA . THR A 1 199 ? 8.353 1.587 -5.273 1.00 87.12 199 THR A CA 1
ATOM 1613 C C . THR A 1 199 ? 9.094 2.876 -4.964 1.00 87.12 199 THR A C 1
ATOM 1615 O O . THR A 1 199 ? 10.314 2.927 -5.005 1.00 87.12 199 THR A O 1
ATOM 1618 N N . LEU A 1 200 ? 8.373 3.918 -4.563 1.00 85.94 200 LEU A N 1
ATOM 1619 C CA . LEU A 1 200 ? 8.952 5.071 -3.877 1.00 85.94 200 LEU A CA 1
ATOM 1620 C C . LEU A 1 200 ? 8.660 4.952 -2.380 1.00 85.94 200 LEU A C 1
ATOM 1622 O O . LEU A 1 200 ? 7.533 5.186 -1.940 1.00 85.94 200 LEU A O 1
ATOM 1626 N N . ALA A 1 201 ? 9.682 4.587 -1.613 1.00 84.94 201 ALA A N 1
ATOM 1627 C CA . ALA A 1 201 ? 9.647 4.416 -0.171 1.00 84.94 201 ALA A CA 1
ATOM 1628 C C . ALA A 1 201 ? 10.250 5.628 0.554 1.00 84.94 201 ALA A C 1
ATOM 1630 O O . ALA A 1 201 ? 11.350 6.102 0.241 1.00 84.94 201 ALA A O 1
ATOM 1631 N N . ILE A 1 202 ? 9.518 6.135 1.545 1.00 80.69 202 ILE A N 1
ATOM 1632 C CA . ILE A 1 202 ? 9.964 7.240 2.392 1.00 80.69 202 ILE A CA 1
ATOM 1633 C C . ILE A 1 202 ? 9.746 6.858 3.855 1.00 80.69 202 ILE A C 1
ATOM 1635 O O . ILE A 1 202 ? 8.622 6.575 4.271 1.00 80.69 202 ILE A O 1
ATOM 1639 N N . GLU A 1 203 ? 10.840 6.835 4.612 1.00 78.69 203 GLU A N 1
ATOM 1640 C CA . GLU A 1 203 ? 10.873 6.445 6.020 1.00 78.69 203 GLU A CA 1
ATOM 1641 C C . GLU A 1 203 ? 10.995 7.655 6.945 1.00 78.69 203 GLU A C 1
ATOM 1643 O O . GLU A 1 203 ? 11.798 8.565 6.713 1.00 78.69 203 GLU A O 1
ATOM 1648 N N . PHE A 1 204 ? 10.246 7.603 8.043 1.00 77.88 204 PHE A N 1
ATOM 1649 C CA . PHE A 1 204 ? 10.232 8.589 9.121 1.00 77.88 204 PHE A CA 1
ATOM 1650 C C . PHE A 1 204 ? 10.401 7.849 10.447 1.00 77.88 204 PHE A C 1
ATOM 1652 O O . PHE A 1 204 ? 9.417 7.634 11.152 1.00 77.88 204 PHE A O 1
ATOM 1659 N N . PRO A 1 205 ? 11.622 7.405 10.795 1.00 71.25 205 PRO A N 1
ATOM 1660 C CA . PRO A 1 205 ? 11.847 6.496 11.925 1.00 71.25 205 PRO A CA 1
ATOM 1661 C C . PRO A 1 205 ? 11.418 7.080 13.279 1.00 71.25 205 PRO A C 1
ATOM 1663 O O . PRO A 1 205 ? 11.052 6.333 14.180 1.00 71.25 205 PRO A O 1
ATOM 1666 N N . TYR A 1 206 ? 11.401 8.409 13.403 1.00 72.75 206 TYR A N 1
ATOM 1667 C CA . TYR A 1 206 ? 11.017 9.123 14.626 1.00 72.75 206 TYR A CA 1
ATOM 1668 C C . TYR A 1 206 ? 9.660 9.837 14.520 1.00 72.75 206 TYR A C 1
ATOM 1670 O O . TYR A 1 206 ? 9.307 10.608 15.405 1.00 72.75 206 TYR A O 1
ATOM 1678 N N . GLY A 1 207 ? 8.901 9.599 13.444 1.00 72.00 207 GLY A N 1
ATOM 1679 C CA . GLY A 1 207 ? 7.612 10.258 13.187 1.00 72.00 207 GLY A CA 1
ATOM 1680 C C . GLY A 1 207 ? 7.711 11.674 12.615 1.00 72.00 207 GLY A C 1
ATOM 1681 O O . GLY A 1 207 ? 6.689 12.292 12.336 1.00 72.00 207 GLY A O 1
ATOM 1682 N N . GLU A 1 208 ? 8.925 12.181 12.398 1.00 77.44 208 GLU A N 1
ATOM 1683 C CA . GLU A 1 208 ? 9.158 13.497 11.806 1.00 77.44 208 GLU A CA 1
ATOM 1684 C C . GLU A 1 208 ? 9.354 13.402 10.288 1.00 77.44 208 GLU A C 1
ATOM 1686 O O . GLU A 1 208 ? 10.250 12.715 9.787 1.00 77.44 208 GLU A O 1
ATOM 1691 N N . LEU A 1 209 ? 8.508 14.124 9.552 1.00 78.00 209 LEU A N 1
ATOM 1692 C CA . LEU A 1 209 ? 8.530 14.205 8.096 1.00 78.00 209 LEU A CA 1
ATOM 1693 C C . LEU A 1 209 ? 9.636 15.159 7.628 1.00 78.00 209 LEU A C 1
ATOM 1695 O O . LEU A 1 209 ? 9.503 16.376 7.731 1.00 78.00 209 LEU A O 1
ATOM 1699 N N . ASN A 1 210 ? 10.715 14.627 7.048 1.00 80.50 210 ASN A N 1
ATOM 1700 C CA . ASN A 1 210 ? 11.663 15.464 6.312 1.00 80.50 210 ASN A CA 1
ATOM 1701 C C . ASN A 1 210 ? 11.091 15.785 4.923 1.00 80.50 210 ASN A C 1
ATOM 1703 O O . ASN A 1 210 ? 11.239 14.999 3.989 1.00 80.50 210 ASN A O 1
ATOM 1707 N N . GLU A 1 211 ? 10.470 16.951 4.756 1.00 84.81 211 GLU A N 1
ATOM 1708 C CA . GLU A 1 211 ? 9.875 17.373 3.477 1.00 84.81 211 GLU A CA 1
ATOM 1709 C C . GLU A 1 211 ? 10.879 17.400 2.312 1.00 84.81 211 GLU A C 1
ATOM 1711 O O . GLU A 1 211 ? 10.532 17.129 1.158 1.00 84.81 211 GLU A O 1
ATOM 1716 N N . GLN A 1 212 ? 12.154 17.683 2.607 1.00 82.56 212 GLN A N 1
ATOM 1717 C CA . GLN A 1 212 ? 13.229 17.689 1.610 1.00 82.56 212 GLN A CA 1
ATOM 1718 C C . GLN A 1 212 ? 13.608 16.277 1.151 1.00 82.56 212 GLN A C 1
ATOM 1720 O O . GLN A 1 212 ? 14.332 16.122 0.165 1.00 82.56 212 GLN A O 1
ATOM 1725 N N . ALA A 1 213 ? 13.138 15.246 1.859 1.00 76.69 213 ALA A N 1
ATOM 1726 C CA . ALA A 1 213 ? 13.234 13.849 1.456 1.00 76.69 213 ALA A CA 1
ATOM 1727 C C . ALA A 1 213 ? 12.116 13.416 0.498 1.00 76.69 213 ALA A C 1
ATOM 1729 O O . ALA A 1 213 ? 12.152 12.290 0.009 1.00 76.69 213 ALA A O 1
ATOM 1730 N N . ILE A 1 214 ? 11.169 14.305 0.179 1.00 83.56 214 ILE A N 1
ATOM 1731 C CA . ILE A 1 214 ? 10.082 14.029 -0.758 1.00 83.56 214 ILE A CA 1
ATOM 1732 C C . ILE A 1 214 ? 10.369 14.706 -2.110 1.00 83.56 214 ILE A C 1
ATOM 1734 O O . ILE A 1 214 ? 10.675 15.911 -2.141 1.00 83.56 214 ILE A O 1
ATOM 1738 N N . PRO A 1 215 ? 10.238 13.977 -3.239 1.00 86.31 215 PRO A N 1
ATOM 1739 C CA . PRO A 1 215 ? 10.361 14.559 -4.569 1.00 86.31 215 PRO A CA 1
ATOM 1740 C C . PRO A 1 215 ? 9.407 15.729 -4.775 1.00 86.31 215 PRO A C 1
ATOM 1742 O O . PRO A 1 215 ? 8.218 15.620 -4.485 1.00 86.31 215 PRO A O 1
ATOM 1745 N N . GLN A 1 216 ? 9.922 16.832 -5.327 1.00 89.19 216 GLN A N 1
ATOM 1746 C CA . GLN A 1 216 ? 9.169 18.081 -5.484 1.00 89.19 216 GLN A CA 1
ATOM 1747 C C . GLN A 1 216 ? 7.830 17.883 -6.205 1.00 89.19 216 GLN A C 1
ATOM 1749 O O . GLN A 1 216 ? 6.835 18.448 -5.768 1.00 89.19 216 GLN A O 1
ATOM 1754 N N . VAL A 1 217 ? 7.798 17.034 -7.237 1.00 90.50 217 VAL A N 1
ATOM 1755 C CA . VAL A 1 217 ? 6.593 16.723 -8.029 1.00 90.50 217 VAL A CA 1
ATOM 1756 C C . VAL A 1 217 ? 5.428 16.170 -7.198 1.00 90.50 217 VAL A C 1
ATOM 1758 O O . VAL A 1 217 ? 4.279 16.360 -7.560 1.00 90.50 217 VAL A O 1
ATOM 1761 N N . CYS A 1 218 ? 5.709 15.501 -6.078 1.00 92.12 218 CYS A N 1
ATOM 1762 C CA . CYS A 1 218 ? 4.695 14.846 -5.248 1.00 92.12 218 CYS A CA 1
ATOM 1763 C C . CYS A 1 218 ? 4.678 15.359 -3.804 1.00 92.12 218 CYS A C 1
ATOM 1765 O O . CYS A 1 218 ? 3.990 14.793 -2.959 1.00 92.12 218 CYS A O 1
ATOM 1767 N N . ARG A 1 219 ? 5.458 16.405 -3.498 1.00 92.06 219 ARG A N 1
ATOM 1768 C CA . ARG A 1 219 ? 5.718 16.840 -2.123 1.00 92.06 219 ARG A CA 1
ATOM 1769 C C . ARG A 1 219 ? 4.461 17.328 -1.418 1.00 92.06 219 ARG A C 1
ATOM 1771 O O . ARG A 1 219 ? 4.183 16.861 -0.322 1.00 92.06 219 ARG A O 1
ATOM 1778 N N . GLU A 1 220 ? 3.727 18.244 -2.038 1.00 95.38 220 GLU A N 1
ATOM 1779 C CA . GLU A 1 220 ? 2.555 18.881 -1.430 1.00 95.38 220 GLU A CA 1
ATOM 1780 C C . GLU A 1 220 ? 1.457 17.861 -1.107 1.00 95.38 220 GLU A C 1
ATOM 1782 O O . GLU A 1 220 ? 1.087 17.717 0.056 1.00 95.38 220 GLU A O 1
ATOM 1787 N N . ALA A 1 221 ? 1.034 17.075 -2.102 1.00 96.25 221 ALA A N 1
ATOM 1788 C CA . ALA A 1 221 ? 0.022 16.035 -1.928 1.00 96.25 221 ALA A CA 1
ATOM 1789 C C . ALA A 1 221 ? 0.423 14.994 -0.869 1.00 96.25 221 ALA A C 1
ATOM 1791 O O . ALA A 1 221 ? -0.388 14.630 -0.022 1.00 96.25 221 ALA A O 1
ATOM 1792 N N . LYS A 1 222 ? 1.694 14.558 -0.852 1.00 92.62 222 LYS A N 1
ATOM 1793 C CA . LYS A 1 222 ? 2.198 13.613 0.159 1.00 92.62 222 LYS A CA 1
ATOM 1794 C C . LYS A 1 222 ? 2.202 14.200 1.562 1.00 92.62 222 LYS A C 1
ATOM 1796 O O . LYS A 1 222 ? 1.813 13.505 2.495 1.00 92.62 222 LYS A O 1
ATOM 1801 N N . ILE A 1 223 ? 2.657 15.443 1.723 1.00 92.69 223 ILE A N 1
ATOM 1802 C CA . ILE A 1 223 ? 2.641 16.125 3.023 1.00 92.69 223 ILE A CA 1
ATOM 1803 C C . ILE A 1 223 ? 1.204 16.233 3.523 1.00 92.69 223 ILE A C 1
ATOM 1805 O O . ILE A 1 223 ? 0.942 15.907 4.678 1.00 92.69 223 ILE A O 1
ATOM 1809 N N . GLU A 1 224 ? 0.281 16.665 2.665 1.00 95.81 224 GLU A N 1
ATOM 1810 C CA . GLU A 1 224 ? -1.117 16.833 3.048 1.00 95.81 224 GLU A CA 1
ATOM 1811 C C . GLU A 1 224 ? -1.758 15.498 3.429 1.00 95.81 224 GLU A C 1
ATOM 1813 O O . GLU A 1 224 ? -2.267 15.368 4.539 1.00 95.81 224 GLU A O 1
ATOM 1818 N N . TYR A 1 225 ? -1.631 14.471 2.585 1.00 95.38 225 TYR A N 1
ATOM 1819 C CA . TYR A 1 225 ? -2.107 13.120 2.886 1.00 95.38 225 TYR A CA 1
ATOM 1820 C C . TYR A 1 225 ? -1.546 12.586 4.209 1.00 95.38 225 TYR A C 1
ATOM 1822 O O . TYR A 1 225 ? -2.283 12.035 5.028 1.00 95.38 225 TYR A O 1
ATOM 1830 N N . MET A 1 226 ? -0.257 12.809 4.469 1.00 90.62 226 MET A N 1
ATOM 1831 C CA . MET A 1 226 ? 0.381 12.330 5.691 1.00 90.62 226 MET A CA 1
ATOM 1832 C C . MET A 1 226 ? -0.119 12.995 6.961 1.00 90.62 226 MET A C 1
ATOM 1834 O O . MET A 1 226 ? -0.174 12.319 7.986 1.00 90.62 226 MET A O 1
ATOM 1838 N N . LYS A 1 227 ? -0.527 14.267 6.922 1.00 91.25 227 LYS A N 1
ATOM 1839 C CA . LYS A 1 227 ? -1.151 14.906 8.091 1.00 91.25 227 LYS A CA 1
ATOM 1840 C C . LYS A 1 227 ? -2.402 14.142 8.523 1.00 91.25 227 LYS A C 1
ATOM 1842 O O . LYS A 1 227 ? -2.538 13.824 9.702 1.00 91.25 227 LYS A O 1
ATOM 1847 N N . HIS A 1 228 ? -3.266 13.798 7.567 1.00 95.06 228 HIS A N 1
ATOM 1848 C CA . HIS A 1 228 ? -4.502 13.060 7.841 1.00 95.06 228 HIS A CA 1
ATOM 1849 C C . HIS A 1 228 ? -4.222 11.616 8.266 1.00 95.06 228 HIS A C 1
ATOM 1851 O O . HIS A 1 228 ? -4.809 11.130 9.228 1.00 95.06 228 HIS A O 1
ATOM 1857 N N . VAL A 1 229 ? -3.282 10.929 7.608 1.00 92.19 229 VAL A N 1
ATOM 1858 C CA . VAL A 1 229 ? -2.949 9.536 7.954 1.00 92.19 229 VAL A CA 1
ATOM 1859 C C . VAL A 1 229 ? -2.270 9.419 9.317 1.00 92.19 229 VAL A C 1
ATOM 1861 O O . VAL A 1 229 ? -2.505 8.438 10.014 1.00 92.19 229 VAL A O 1
ATOM 1864 N N . VAL A 1 230 ? -1.464 10.396 9.742 1.00 88.38 230 VAL A N 1
ATOM 1865 C CA . VAL A 1 230 ? -0.877 10.397 11.094 1.00 88.38 230 VAL A CA 1
ATOM 1866 C C . VAL A 1 230 ? -1.963 10.513 12.164 1.00 88.38 230 VAL A C 1
ATOM 1868 O O . VAL A 1 230 ? -1.921 9.761 13.134 1.00 88.38 230 VAL A O 1
ATOM 1871 N N . GLN A 1 231 ? -2.961 11.374 11.959 1.00 90.25 231 GLN A N 1
ATOM 1872 C CA . GLN A 1 231 ? -4.111 11.482 12.864 1.00 90.25 231 GLN A CA 1
ATOM 1873 C C . GLN A 1 231 ? -4.931 10.186 12.876 1.00 90.25 231 GLN A C 1
ATOM 1875 O O . GLN A 1 231 ? -5.208 9.634 13.939 1.00 90.25 231 GLN A O 1
ATOM 1880 N N . LEU A 1 232 ? -5.239 9.637 11.696 1.00 94.00 232 LEU A N 1
ATOM 1881 C CA . LEU A 1 232 ? -5.943 8.361 11.575 1.00 94.00 232 LEU A CA 1
ATOM 1882 C C . LEU A 1 232 ? -5.174 7.220 12.256 1.00 94.00 232 LEU A C 1
ATOM 1884 O O . LEU A 1 232 ? -5.773 6.392 12.937 1.00 94.00 232 LEU A O 1
ATOM 1888 N N . LYS A 1 233 ? -3.846 7.181 12.110 1.00 89.38 233 LYS A N 1
ATOM 1889 C CA . LYS A 1 233 ? -2.970 6.205 12.765 1.00 89.38 233 LYS A CA 1
ATOM 1890 C C . LYS A 1 233 ? -3.159 6.248 14.282 1.00 89.38 233 LYS A C 1
ATOM 1892 O O . LYS A 1 233 ? -3.342 5.195 14.887 1.00 89.38 233 LYS A O 1
ATOM 1897 N N . GLU A 1 234 ? -3.123 7.434 14.888 1.00 88.44 234 GLU A N 1
ATOM 1898 C CA . GLU A 1 234 ? -3.330 7.606 16.333 1.00 88.44 234 GLU A CA 1
ATOM 1899 C C . GLU A 1 234 ? -4.707 7.090 16.763 1.00 88.44 234 GLU A C 1
ATOM 1901 O O . GLU A 1 234 ? -4.784 6.237 17.648 1.00 88.44 234 GLU A O 1
ATOM 1906 N N . THR A 1 235 ? -5.774 7.495 16.066 1.00 92.25 235 THR A N 1
ATOM 1907 C CA . THR A 1 235 ? -7.135 7.003 16.322 1.00 92.25 235 THR A CA 1
ATOM 1908 C C . THR A 1 235 ? -7.226 5.479 16.232 1.00 92.25 235 THR A C 1
ATOM 1910 O O . THR A 1 235 ? -7.772 4.834 17.128 1.00 92.25 235 THR A O 1
ATOM 1913 N N . LEU A 1 236 ? -6.673 4.876 15.176 1.00 92.94 236 LEU A N 1
ATOM 1914 C CA . LEU A 1 236 ? -6.724 3.428 14.976 1.00 92.94 236 LEU A CA 1
ATOM 1915 C C . LEU A 1 236 ? -5.984 2.676 16.070 1.00 92.94 236 LEU A C 1
ATOM 1917 O O . LEU A 1 236 ? -6.490 1.673 16.562 1.00 92.94 236 LEU A O 1
ATOM 1921 N N . PHE A 1 237 ? -4.814 3.152 16.484 1.00 88.94 237 PHE A N 1
ATOM 1922 C CA . PHE A 1 237 ? -4.084 2.509 17.563 1.00 88.94 237 PHE A CA 1
ATOM 1923 C C . PHE A 1 237 ? -4.828 2.576 18.902 1.00 88.94 237 PHE A C 1
ATOM 1925 O O . PHE A 1 237 ? -4.803 1.589 19.635 1.00 88.94 237 PHE A O 1
ATOM 1932 N N . GLU A 1 238 ? -5.508 3.680 19.226 1.00 90.25 238 GLU A N 1
ATOM 1933 C CA . GLU A 1 238 ? -6.317 3.743 20.449 1.00 90.25 238 GLU A CA 1
ATOM 1934 C C . GLU A 1 238 ? -7.433 2.694 20.429 1.00 90.25 238 GLU A C 1
ATOM 1936 O O . GLU A 1 238 ? -7.609 1.949 21.395 1.00 90.25 238 GLU A O 1
ATOM 1941 N N . LEU A 1 239 ? -8.160 2.615 19.310 1.00 92.88 239 LEU A N 1
ATOM 1942 C CA . LEU A 1 239 ? -9.253 1.665 19.124 1.00 92.88 239 LEU A CA 1
ATOM 1943 C C . LEU A 1 239 ? -8.745 0.216 19.150 1.00 92.88 239 LEU A C 1
ATOM 1945 O O . LEU A 1 239 ? -9.354 -0.645 19.784 1.00 92.88 239 LEU A O 1
ATOM 1949 N N . LEU A 1 240 ? -7.601 -0.050 18.514 1.00 89.75 240 LEU A N 1
ATOM 1950 C CA . LEU A 1 240 ? -6.935 -1.352 18.519 1.00 89.75 240 LEU A CA 1
ATOM 1951 C C . LEU A 1 240 ? -6.500 -1.749 19.932 1.00 89.75 240 LEU A C 1
ATOM 1953 O O . LEU A 1 240 ? -6.740 -2.875 20.357 1.00 89.75 240 LEU A O 1
ATOM 1957 N N . PHE A 1 241 ? -5.889 -0.845 20.694 1.00 86.62 241 PHE A N 1
ATOM 1958 C CA . PHE A 1 241 ? -5.486 -1.133 22.069 1.00 86.62 241 PHE A CA 1
ATOM 1959 C C . PHE A 1 241 ? -6.684 -1.383 22.983 1.00 86.62 241 PHE A C 1
ATOM 1961 O O . PHE A 1 241 ? -6.649 -2.333 23.765 1.00 86.62 241 PHE A O 1
ATOM 1968 N N . GLU A 1 242 ? -7.781 -0.646 22.831 1.00 90.62 242 GLU A N 1
ATOM 1969 C CA . GLU A 1 242 ? -9.029 -0.976 23.528 1.00 90.62 242 GLU A CA 1
ATOM 1970 C C . GLU A 1 242 ? -9.611 -2.326 23.096 1.00 90.62 242 GLU A C 1
ATOM 1972 O O . GLU A 1 242 ? -10.107 -3.081 23.937 1.00 90.62 242 GLU A O 1
ATOM 1977 N N . ALA A 1 243 ? 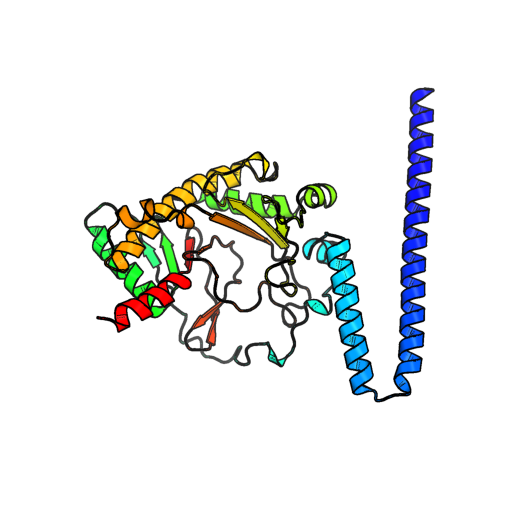-9.499 -2.690 21.817 1.00 90.12 243 ALA A N 1
ATOM 1978 C CA . ALA A 1 243 ? -9.904 -4.009 21.338 1.00 90.12 243 ALA A CA 1
ATOM 1979 C C . ALA A 1 243 ? -9.091 -5.134 22.010 1.00 90.12 243 ALA A C 1
ATOM 1981 O O . ALA A 1 243 ? -9.646 -6.203 22.275 1.00 90.12 243 ALA A O 1
ATOM 1982 N N . LEU A 1 244 ? -7.828 -4.873 22.380 1.00 83.69 244 LEU A N 1
ATOM 1983 C CA . LEU A 1 244 ? -6.979 -5.765 23.187 1.00 83.69 244 LEU A CA 1
ATOM 1984 C C . LEU A 1 244 ? -7.284 -5.733 24.698 1.00 83.69 244 LEU A C 1
ATOM 1986 O O . LEU A 1 244 ? -6.676 -6.494 25.449 1.00 83.69 244 LEU A O 1
ATOM 1990 N N . GLY A 1 245 ? -8.170 -4.851 25.167 1.00 86.19 245 GLY A N 1
ATOM 1991 C CA . GLY A 1 245 ? -8.397 -4.614 26.598 1.00 86.19 245 GLY A CA 1
ATOM 1992 C C . GLY A 1 245 ? -7.294 -3.792 27.277 1.00 86.19 245 GLY A C 1
ATOM 1993 O O . GLY A 1 245 ? -7.184 -3.797 28.503 1.00 86.19 245 GLY A O 1
ATOM 1994 N N . LEU A 1 246 ? -6.462 -3.095 26.498 1.00 85.00 246 LEU A N 1
ATOM 1995 C CA . LEU A 1 246 ? -5.440 -2.173 26.989 1.00 85.00 246 LEU A CA 1
ATOM 1996 C C . LEU A 1 246 ? -6.011 -0.756 27.149 1.00 85.00 246 LEU A C 1
ATOM 1998 O O . LEU A 1 246 ? -7.078 -0.418 26.635 1.00 85.00 246 LEU A O 1
ATOM 2002 N N . ARG A 1 247 ? -5.285 0.099 27.877 1.00 81.25 247 ARG A N 1
ATOM 2003 C CA . ARG A 1 247 ? -5.654 1.512 28.033 1.00 81.25 247 ARG A CA 1
ATOM 2004 C C . ARG A 1 247 ? -5.372 2.298 26.749 1.00 81.25 247 ARG A C 1
ATOM 2006 O O . ARG A 1 247 ? -4.382 2.042 26.069 1.00 81.25 247 ARG A O 1
ATOM 2013 N N . ARG A 1 248 ? -6.188 3.322 26.485 1.00 77.00 248 ARG A N 1
ATOM 2014 C CA . ARG A 1 248 ? -6.059 4.230 25.325 1.00 77.00 248 ARG A CA 1
ATOM 2015 C C . ARG A 1 248 ? -4.700 4.925 25.246 1.00 77.00 248 ARG A C 1
ATOM 2017 O O . ARG A 1 248 ? -4.108 5.024 24.181 1.00 77.00 248 ARG A O 1
ATOM 2024 N N . ASP A 1 249 ? -4.181 5.349 26.396 1.00 72.06 249 ASP A N 1
ATOM 2025 C CA . ASP A 1 249 ? -2.931 6.108 26.522 1.00 72.06 249 ASP A CA 1
ATOM 2026 C C . ASP A 1 249 ? -1.662 5.270 26.288 1.00 72.06 249 ASP A C 1
ATOM 2028 O O . ASP A 1 249 ? -0.549 5.797 26.339 1.00 72.06 249 ASP A O 1
ATOM 2032 N N . TYR A 1 250 ? -1.805 3.970 26.009 1.00 68.81 250 TYR A N 1
ATOM 2033 C CA . TYR A 1 250 ? -0.677 3.059 25.841 1.00 68.81 250 TYR A CA 1
ATOM 2034 C C . TYR A 1 250 ? 0.219 3.442 24.648 1.00 68.81 250 TYR A C 1
ATOM 2036 O O . TYR A 1 250 ? 1.434 3.271 24.722 1.00 68.81 250 TYR A O 1
ATOM 2044 N N . LEU A 1 251 ? -0.335 4.068 23.602 1.00 61.59 251 LEU A N 1
ATOM 2045 C CA . LEU A 1 251 ? 0.410 4.620 22.456 1.00 61.59 251 LEU A CA 1
ATOM 2046 C C . LEU A 1 251 ? 1.547 5.556 22.852 1.00 61.59 251 LEU A C 1
ATOM 2048 O O . LEU A 1 251 ? 2.674 5.393 22.384 1.00 61.59 251 LEU A O 1
ATOM 2052 N N . GLY A 1 252 ? 1.260 6.514 23.738 1.00 58.97 252 GLY A N 1
ATOM 2053 C CA . GLY A 1 252 ? 2.229 7.521 24.172 1.00 58.97 252 GLY A CA 1
ATOM 2054 C C . GLY A 1 252 ? 3.427 6.922 24.911 1.00 58.97 252 GLY A C 1
ATOM 2055 O O . GLY A 1 252 ? 4.445 7.591 25.074 1.00 58.97 252 GLY A O 1
ATOM 2056 N N . SER A 1 253 ? 3.323 5.656 25.330 1.00 56.16 253 SER A N 1
ATOM 2057 C CA . SER A 1 253 ? 4.372 4.930 26.045 1.00 56.16 253 SER A CA 1
ATOM 2058 C C . SER A 1 253 ? 5.298 4.096 25.147 1.00 56.16 253 SER A C 1
ATOM 2060 O O . SER A 1 253 ? 6.333 3.641 25.630 1.00 56.16 253 SER A O 1
ATOM 2062 N N . ILE A 1 254 ? 4.982 3.913 23.853 1.00 65.94 254 ILE A N 1
ATOM 2063 C CA . ILE A 1 254 ? 5.764 3.058 22.942 1.00 65.94 254 ILE A CA 1
ATOM 2064 C C . ILE A 1 254 ? 6.485 3.902 21.893 1.00 65.94 254 ILE A C 1
ATOM 2066 O O . ILE A 1 254 ? 5.937 4.265 20.854 1.00 65.94 254 ILE A O 1
ATOM 2070 N N . GLU A 1 255 ? 7.770 4.153 22.130 1.00 60.62 255 GLU A N 1
ATOM 2071 C CA . GLU A 1 255 ? 8.628 4.916 21.218 1.00 60.62 255 GLU A CA 1
ATOM 2072 C C . GLU A 1 255 ? 8.693 4.314 19.800 1.00 60.62 255 GLU A C 1
ATOM 2074 O O . GLU A 1 255 ? 8.715 5.051 18.817 1.00 60.62 255 GLU A O 1
ATOM 2079 N N . GLY A 1 256 ? 8.594 2.984 19.680 1.00 61.66 256 GLY A N 1
ATOM 2080 C CA . GLY A 1 256 ? 8.574 2.266 18.399 1.00 61.66 256 GLY A CA 1
ATOM 2081 C C . GLY A 1 256 ? 7.346 2.517 17.509 1.00 61.66 256 GLY A C 1
ATOM 2082 O O . GLY A 1 256 ? 7.393 2.182 16.332 1.00 61.66 256 GLY A O 1
ATOM 2083 N N . MET A 1 257 ? 6.270 3.128 18.024 1.00 68.12 257 MET A N 1
ATOM 2084 C CA . MET A 1 257 ? 5.057 3.446 17.241 1.00 68.12 257 MET A CA 1
ATOM 2085 C C . MET A 1 257 ? 5.078 4.859 16.632 1.00 68.12 257 MET A C 1
ATOM 2087 O O . MET A 1 257 ? 4.161 5.261 15.903 1.00 68.12 257 MET A O 1
ATOM 2091 N N . LYS A 1 258 ? 6.139 5.628 16.909 1.00 72.75 258 LYS A N 1
ATOM 2092 C CA . LYS A 1 258 ? 6.359 6.948 16.303 1.00 72.75 258 LYS A CA 1
ATOM 2093 C C . LYS A 1 258 ? 6.764 6.828 14.837 1.00 72.75 258 LYS A C 1
ATOM 2095 O O . LYS A 1 258 ? 6.354 7.660 14.034 1.00 72.75 258 LYS A O 1
ATOM 2100 N N . GLY A 1 259 ? 7.506 5.775 14.496 1.00 78.31 259 GLY A N 1
ATOM 2101 C CA . GLY A 1 259 ? 7.981 5.516 13.145 1.00 78.31 259 GLY A CA 1
ATOM 2102 C C . GLY A 1 259 ? 6.858 5.301 12.126 1.00 78.31 259 GLY A C 1
ATOM 2103 O O . GLY A 1 259 ? 5.791 4.782 12.457 1.00 78.31 259 GLY A O 1
ATOM 2104 N N . ALA A 1 260 ? 7.105 5.682 10.874 1.00 81.38 260 ALA A N 1
ATOM 2105 C CA . ALA A 1 260 ? 6.240 5.356 9.744 1.00 81.38 260 ALA A CA 1
ATOM 2106 C C . ALA A 1 260 ? 7.062 5.118 8.469 1.00 81.38 260 ALA A C 1
ATOM 2108 O O . ALA A 1 260 ? 8.100 5.748 8.259 1.00 81.38 260 ALA A O 1
ATOM 2109 N N . LEU A 1 261 ? 6.562 4.235 7.607 1.00 84.88 261 LEU A N 1
ATOM 2110 C CA . LEU A 1 261 ? 7.044 4.021 6.246 1.00 84.88 261 LEU A CA 1
ATOM 2111 C C . LEU A 1 261 ? 5.872 4.264 5.298 1.00 84.88 261 LEU A C 1
ATOM 2113 O O . LEU A 1 261 ? 4.814 3.660 5.457 1.00 84.88 261 LEU A O 1
ATOM 2117 N N . ILE A 1 262 ? 6.073 5.116 4.297 1.00 87.38 262 ILE A N 1
ATOM 2118 C CA . ILE A 1 262 ? 5.153 5.237 3.166 1.00 87.38 262 ILE A CA 1
ATOM 2119 C C . ILE A 1 262 ? 5.790 4.520 1.990 1.00 87.38 262 ILE A C 1
ATOM 2121 O O . ILE A 1 262 ? 6.853 4.935 1.527 1.00 87.38 262 ILE A O 1
ATOM 2125 N N . ALA A 1 263 ? 5.119 3.497 1.475 1.00 89.38 263 ALA A N 1
ATOM 2126 C CA . ALA A 1 263 ? 5.499 2.834 0.240 1.00 89.38 263 ALA A CA 1
ATOM 2127 C C . ALA A 1 263 ? 4.499 3.203 -0.863 1.00 89.38 263 ALA A C 1
ATOM 2129 O O . ALA A 1 263 ? 3.317 2.885 -0.787 1.00 89.38 263 ALA A O 1
ATOM 2130 N N . CYS A 1 264 ? 4.969 3.925 -1.876 1.00 91.50 264 CYS A N 1
ATOM 2131 C CA . CYS A 1 264 ? 4.175 4.306 -3.040 1.00 91.50 264 CYS A CA 1
ATOM 2132 C C . CYS A 1 264 ? 4.486 3.334 -4.177 1.00 91.50 264 CYS A C 1
ATOM 2134 O O . CYS A 1 264 ? 5.521 3.481 -4.828 1.00 91.50 264 CYS A O 1
ATOM 2136 N N . HIS A 1 265 ? 3.627 2.341 -4.386 1.00 91.81 265 HIS A N 1
ATOM 2137 C CA . HIS A 1 265 ? 3.830 1.315 -5.406 1.00 91.81 265 HIS A CA 1
ATOM 2138 C C . HIS A 1 265 ? 3.239 1.733 -6.753 1.00 91.81 265 HIS A C 1
ATOM 2140 O O . HIS A 1 265 ? 2.119 2.233 -6.819 1.00 91.81 265 HIS A O 1
ATOM 2146 N N . ASN A 1 266 ? 3.978 1.474 -7.826 1.00 91.56 266 ASN A N 1
ATOM 2147 C CA . ASN A 1 266 ? 3.504 1.551 -9.199 1.00 91.56 266 ASN A CA 1
ATOM 2148 C C . ASN A 1 266 ? 3.646 0.171 -9.839 1.00 91.56 266 ASN A C 1
ATOM 2150 O O . ASN A 1 266 ? 4.730 -0.407 -9.801 1.00 91.56 266 ASN A O 1
ATOM 2154 N N . HIS A 1 267 ? 2.574 -0.338 -10.439 1.00 92.12 267 HIS A N 1
ATOM 2155 C CA . HIS A 1 267 ? 2.543 -1.641 -11.104 1.00 92.12 267 HIS A CA 1
ATOM 2156 C C . HIS A 1 267 ? 2.358 -1.419 -12.614 1.00 92.12 267 HIS A C 1
ATOM 2158 O O . HIS A 1 267 ? 1.219 -1.334 -13.076 1.00 92.12 267 HIS A O 1
ATOM 2164 N N . PRO A 1 268 ? 3.444 -1.257 -13.398 1.00 91.44 268 PRO A N 1
ATOM 2165 C CA . PRO A 1 268 ? 3.345 -1.123 -14.848 1.00 91.44 268 PRO A CA 1
ATOM 2166 C C . PRO A 1 268 ? 2.619 -2.315 -15.475 1.00 91.44 268 PRO A C 1
ATOM 2168 O O . PRO A 1 268 ? 2.715 -3.436 -14.973 1.00 91.44 268 PRO A O 1
ATOM 2171 N N . ALA A 1 269 ? 1.947 -2.099 -16.608 1.00 91.62 269 ALA A N 1
ATOM 2172 C CA . ALA A 1 269 ? 1.306 -3.186 -17.343 1.00 91.62 269 ALA A CA 1
ATOM 2173 C C . ALA A 1 269 ? 2.329 -4.289 -17.667 1.00 91.62 269 ALA A C 1
ATOM 2175 O O . ALA A 1 269 ? 3.377 -4.019 -18.253 1.00 91.62 269 ALA A O 1
ATOM 2176 N N . CYS A 1 270 ? 2.032 -5.523 -17.259 1.00 90.44 270 CYS A N 1
ATOM 2177 C CA . CYS A 1 270 ? 2.874 -6.674 -17.557 1.00 90.44 270 CYS A CA 1
ATOM 2178 C C . CYS A 1 270 ? 2.410 -7.323 -18.870 1.00 90.44 270 CYS A C 1
ATOM 2180 O O . CYS A 1 270 ? 1.226 -7.645 -18.984 1.00 90.44 270 CYS A O 1
ATOM 2182 N N . PRO A 1 271 ? 3.302 -7.554 -19.849 1.00 88.25 271 PRO A N 1
ATOM 2183 C CA . PRO A 1 271 ? 2.960 -8.273 -21.079 1.00 88.25 271 PRO A CA 1
ATOM 2184 C C . PRO A 1 271 ? 2.615 -9.753 -20.864 1.00 88.25 271 PRO A C 1
ATOM 2186 O O . PRO A 1 271 ? 1.941 -10.338 -21.706 1.00 88.25 271 PRO A O 1
ATOM 2189 N N . GLN A 1 272 ? 3.092 -10.346 -19.763 1.00 89.56 272 GLN A N 1
ATOM 2190 C CA . GLN A 1 272 ? 2.912 -11.759 -19.405 1.00 89.56 272 GLN A CA 1
ATOM 2191 C C . GLN A 1 272 ? 2.533 -11.885 -17.914 1.00 89.56 272 GLN A C 1
ATOM 2193 O O . GLN A 1 272 ? 3.335 -12.363 -17.103 1.00 89.56 272 GLN A O 1
ATOM 2198 N N . PRO A 1 273 ? 1.346 -11.383 -17.511 1.00 88.44 273 PRO A N 1
ATOM 2199 C CA . PRO A 1 273 ? 0.931 -11.315 -16.107 1.00 88.44 273 PRO A CA 1
ATOM 2200 C C . PRO A 1 273 ? 0.802 -12.693 -15.442 1.00 88.44 273 PRO A C 1
ATOM 2202 O O . PRO A 1 273 ? 0.855 -12.790 -14.223 1.00 88.44 273 PRO A O 1
ATOM 2205 N N . GLU A 1 274 ? 0.671 -13.763 -16.223 1.00 86.75 274 GLU A N 1
ATOM 2206 C CA . GLU A 1 274 ? 0.650 -15.146 -15.755 1.00 86.75 274 GLU A CA 1
ATOM 2207 C C . GLU A 1 274 ? 2.007 -15.651 -15.247 1.00 86.75 274 GLU A C 1
ATOM 2209 O O . GLU A 1 274 ? 2.050 -16.688 -14.595 1.00 86.75 274 GLU A O 1
ATOM 2214 N N . LEU A 1 275 ? 3.112 -14.949 -15.530 1.00 87.00 275 LEU A N 1
ATOM 2215 C CA . LEU A 1 275 ? 4.470 -15.382 -15.171 1.00 87.00 275 LEU A CA 1
ATOM 2216 C C . LEU A 1 275 ? 5.046 -14.677 -13.937 1.00 87.00 275 LEU A C 1
ATOM 2218 O O . LEU A 1 275 ? 6.067 -15.117 -13.403 1.00 87.00 275 LEU A O 1
ATOM 2222 N N . THR A 1 276 ? 4.421 -13.597 -13.470 1.00 87.94 276 THR A N 1
ATOM 2223 C CA . THR A 1 276 ? 4.939 -12.757 -12.381 1.00 87.94 276 THR A CA 1
ATOM 2224 C C . THR A 1 276 ? 3.821 -12.239 -11.487 1.00 87.94 276 THR A C 1
ATOM 2226 O O . THR A 1 276 ? 2.649 -12.382 -11.807 1.00 87.94 276 THR A O 1
ATOM 2229 N N . LEU A 1 277 ? 4.171 -11.625 -10.356 1.00 87.50 277 LEU A N 1
ATOM 2230 C CA . LEU A 1 277 ? 3.214 -10.925 -9.502 1.00 87.50 277 LEU A CA 1
ATOM 2231 C C . LEU A 1 277 ? 3.667 -9.491 -9.258 1.00 87.50 277 LEU A C 1
ATOM 2233 O O . LEU A 1 277 ? 4.855 -9.228 -9.080 1.00 87.50 277 LEU A O 1
ATOM 2237 N N . GLY A 1 278 ? 2.700 -8.584 -9.112 1.00 87.81 278 GLY A N 1
ATOM 2238 C CA . GLY A 1 278 ? 2.973 -7.225 -8.644 1.00 87.81 278 GLY A CA 1
ATOM 2239 C C . GLY A 1 278 ? 3.620 -7.205 -7.256 1.00 87.81 278 GLY A C 1
ATOM 2240 O O . GLY A 1 278 ? 4.408 -6.321 -6.945 1.00 87.81 278 GLY A O 1
ATOM 2241 N N . THR A 1 279 ? 3.339 -8.199 -6.409 1.00 85.81 279 THR A N 1
ATOM 2242 C CA . THR A 1 279 ? 4.035 -8.444 -5.138 1.00 85.81 279 THR A CA 1
ATOM 2243 C C . THR A 1 279 ? 3.928 -9.925 -4.780 1.00 85.81 279 THR A C 1
ATOM 2245 O O . THR A 1 279 ? 2.841 -10.494 -4.848 1.00 85.81 279 THR A O 1
ATOM 2248 N N . SER A 1 280 ? 5.022 -10.578 -4.379 1.00 81.94 280 SER A N 1
ATOM 2249 C CA . SER A 1 280 ? 4.964 -11.996 -3.981 1.00 81.94 280 SER A CA 1
ATOM 2250 C C . SER A 1 280 ? 4.142 -12.171 -2.693 1.00 81.94 280 SER A C 1
ATOM 2252 O O . SER A 1 280 ? 3.982 -11.225 -1.914 1.00 81.94 280 SER A O 1
ATOM 2254 N N . SER A 1 281 ? 3.668 -13.384 -2.401 1.00 83.44 281 SER A N 1
ATOM 2255 C CA . SER A 1 281 ? 2.930 -13.668 -1.157 1.00 83.44 281 SER A CA 1
ATOM 2256 C C . SER A 1 281 ? 3.738 -13.269 0.087 1.00 83.44 281 SER A C 1
ATOM 2258 O O . SER A 1 281 ? 4.943 -13.526 0.161 1.00 83.44 281 SER A O 1
ATOM 2260 N N . HIS A 1 282 ? 3.121 -12.559 1.030 1.00 83.94 282 HIS A N 1
ATOM 2261 C CA . HIS A 1 282 ? 3.708 -12.244 2.335 1.00 83.94 282 HIS A CA 1
ATOM 2262 C C . HIS A 1 282 ? 2.646 -11.892 3.363 1.00 83.94 282 HIS A C 1
ATOM 2264 O O . HIS A 1 282 ? 1.450 -11.839 3.105 1.00 83.94 282 HIS A O 1
ATOM 2270 N N . THR A 1 283 ? 3.164 -11.653 4.553 1.00 82.69 283 THR A N 1
ATOM 2271 C CA . THR A 1 283 ? 2.506 -11.145 5.728 1.00 82.69 283 THR A CA 1
ATOM 2272 C C . THR A 1 283 ? 3.338 -9.931 6.147 1.00 82.69 283 THR A C 1
ATOM 2274 O O . THR A 1 283 ? 4.560 -10.051 6.262 1.00 82.69 283 THR A O 1
ATOM 2277 N N . ASP A 1 284 ? 2.709 -8.766 6.278 1.00 83.06 284 ASP A N 1
ATOM 2278 C CA . ASP A 1 284 ? 3.389 -7.505 6.591 1.00 83.06 284 ASP A CA 1
ATOM 2279 C C . ASP A 1 284 ? 4.215 -7.594 7.880 1.00 83.06 284 ASP A C 1
ATOM 2281 O O . ASP A 1 284 ? 3.814 -8.202 8.869 1.00 83.06 284 ASP A O 1
ATOM 2285 N N . ALA A 1 285 ? 5.377 -6.945 7.899 1.00 76.75 285 ALA A N 1
ATOM 2286 C CA . ALA A 1 285 ? 6.183 -6.834 9.116 1.00 76.75 285 ALA A CA 1
ATOM 2287 C C . ALA A 1 285 ? 5.693 -5.714 10.057 1.00 76.75 285 ALA A C 1
ATOM 2289 O O . ALA A 1 285 ? 6.188 -5.584 11.176 1.00 76.75 285 ALA A O 1
ATOM 2290 N N . SER A 1 286 ? 4.750 -4.884 9.603 1.00 77.56 286 SER A N 1
ATOM 2291 C CA . SER A 1 286 ? 4.194 -3.762 10.356 1.00 77.56 286 SER A CA 1
ATOM 2292 C C . SER A 1 286 ? 3.188 -4.229 11.418 1.00 77.56 286 SER A C 1
ATOM 2294 O O . SER A 1 286 ? 2.664 -5.350 11.405 1.00 77.56 286 SER A O 1
ATOM 2296 N N . PHE A 1 287 ? 2.910 -3.346 12.378 1.00 79.75 287 PHE A N 1
ATOM 2297 C CA . PHE A 1 287 ? 1.802 -3.546 13.312 1.00 79.75 287 PHE A CA 1
ATOM 2298 C C . PHE A 1 287 ? 0.445 -3.272 12.660 1.00 79.75 287 PHE A C 1
ATOM 2300 O O . PHE A 1 287 ? -0.501 -4.034 12.848 1.00 79.75 287 PHE A O 1
ATOM 2307 N N . LEU A 1 288 ? 0.389 -2.186 11.893 1.00 87.50 288 LEU A N 1
ATOM 2308 C CA . LEU A 1 288 ? -0.764 -1.703 11.154 1.00 87.50 288 LEU A CA 1
ATOM 2309 C C . LEU A 1 288 ? -0.267 -1.197 9.799 1.00 87.50 288 LEU A C 1
ATOM 2311 O O . LEU A 1 288 ? 0.650 -0.375 9.749 1.00 87.50 288 LEU A O 1
ATOM 2315 N N . THR A 1 289 ? -0.908 -1.647 8.726 1.00 92.25 289 THR A N 1
ATOM 2316 C CA . THR A 1 289 ? -0.778 -1.051 7.391 1.00 92.25 289 THR A CA 1
ATOM 2317 C C . THR A 1 289 ? -2.091 -0.371 7.034 1.00 92.25 289 THR A C 1
ATOM 2319 O O . THR A 1 289 ? -3.148 -0.992 7.136 1.00 92.25 289 THR A O 1
ATOM 2322 N N . VAL A 1 290 ? -2.020 0.892 6.609 1.00 95.06 290 VAL A N 1
ATOM 2323 C CA . VAL A 1 290 ? -3.139 1.614 5.992 1.00 95.06 290 VAL A CA 1
ATOM 2324 C C . VAL A 1 290 ? -2.870 1.681 4.495 1.00 95.06 290 VAL A C 1
ATOM 2326 O O . VAL A 1 290 ? -1.904 2.309 4.063 1.00 95.06 290 VAL A O 1
ATOM 2329 N N . LEU A 1 291 ? -3.704 1.002 3.718 1.00 95.38 291 LEU A N 1
ATOM 2330 C CA . LEU A 1 291 ? -3.570 0.872 2.277 1.00 95.38 291 LEU A CA 1
ATOM 2331 C C . LEU A 1 291 ? -4.605 1.756 1.569 1.00 95.38 291 LEU A C 1
ATOM 2333 O O . LEU A 1 291 ? -5.808 1.649 1.819 1.00 95.38 291 LEU A O 1
ATOM 2337 N N . LEU A 1 292 ? -4.099 2.603 0.672 1.00 96.12 292 LEU A N 1
ATOM 2338 C CA . LEU A 1 292 ? -4.864 3.355 -0.317 1.00 96.12 292 LEU A CA 1
ATOM 2339 C C . LEU A 1 292 ? -4.620 2.714 -1.686 1.00 96.12 292 LEU A C 1
ATOM 2341 O O . LEU A 1 292 ? -3.478 2.639 -2.139 1.00 96.12 292 LEU A O 1
ATOM 2345 N N . GLU A 1 293 ? -5.688 2.248 -2.322 1.00 93.19 293 GLU A N 1
ATOM 2346 C CA . GLU A 1 293 ? -5.659 1.591 -3.631 1.00 93.19 293 GLU A CA 1
ATOM 2347 C C . GLU A 1 293 ? -6.236 2.528 -4.693 1.00 93.19 293 GLU A C 1
ATOM 2349 O O . GLU A 1 293 ? -7.087 3.368 -4.390 1.00 93.19 293 GLU A O 1
ATOM 2354 N N . ASP A 1 294 ? -5.805 2.372 -5.942 1.00 90.62 294 ASP A N 1
ATOM 2355 C CA . ASP A 1 294 ? -6.502 2.995 -7.060 1.00 90.62 294 ASP A CA 1
ATOM 2356 C C . ASP A 1 294 ? -7.662 2.118 -7.556 1.00 90.62 294 ASP A C 1
ATOM 2358 O O . ASP A 1 294 ? -8.009 1.105 -6.953 1.00 90.62 294 ASP A O 1
ATOM 2362 N N . ASN A 1 295 ? -8.290 2.523 -8.659 1.00 87.25 295 ASN A N 1
ATOM 2363 C CA . ASN A 1 295 ? -9.485 1.860 -9.178 1.00 87.25 295 ASN A CA 1
ATOM 2364 C C . ASN A 1 295 ? -9.198 0.514 -9.877 1.00 87.25 295 ASN A C 1
ATOM 2366 O O . ASN A 1 295 ? -10.131 -0.093 -10.410 1.00 87.25 295 ASN A O 1
ATOM 2370 N N . ILE A 1 296 ? -7.941 0.056 -9.933 1.00 87.31 296 ILE A N 1
ATOM 2371 C CA . ILE A 1 296 ? -7.566 -1.213 -10.561 1.00 87.31 296 ILE A CA 1
ATOM 2372 C C . ILE A 1 296 ? -7.547 -2.308 -9.491 1.00 87.31 296 ILE A C 1
ATOM 2374 O O . ILE A 1 296 ? -6.858 -2.214 -8.480 1.00 87.31 296 ILE A O 1
ATOM 2378 N N . ILE A 1 297 ? -8.303 -3.382 -9.724 1.00 85.06 297 ILE A N 1
ATOM 2379 C CA . ILE A 1 297 ? -8.334 -4.531 -8.814 1.00 85.06 297 ILE A CA 1
ATOM 2380 C C . ILE A 1 297 ? -7.004 -5.282 -8.928 1.00 85.06 297 ILE A C 1
ATOM 2382 O O . ILE A 1 297 ? -6.636 -5.730 -10.013 1.00 85.06 297 ILE A O 1
ATOM 2386 N N . GLY A 1 298 ? -6.308 -5.439 -7.803 1.00 88.12 298 GLY A N 1
ATOM 2387 C CA . GLY A 1 298 ? -5.056 -6.200 -7.741 1.00 88.12 298 GLY A CA 1
ATOM 2388 C C . GLY A 1 298 ? -4.732 -6.802 -6.375 1.00 88.12 298 GLY A C 1
ATOM 2389 O O . GLY A 1 298 ? -3.882 -7.686 -6.289 1.00 88.12 298 GLY A O 1
ATOM 2390 N N . LEU A 1 299 ? -5.401 -6.364 -5.304 1.00 90.88 299 LEU A N 1
ATOM 2391 C CA . LEU A 1 299 ? -5.209 -6.940 -3.981 1.00 90.88 299 LEU A CA 1
ATOM 2392 C C . LEU A 1 299 ? -5.910 -8.295 -3.865 1.00 90.88 299 LEU A C 1
ATOM 2394 O O . LEU A 1 299 ? -7.118 -8.418 -4.076 1.00 90.88 299 LEU A O 1
ATOM 2398 N N . GLN A 1 300 ? -5.139 -9.291 -3.441 1.00 90.25 300 GLN A N 1
ATOM 2399 C CA . GLN A 1 300 ? -5.635 -10.604 -3.062 1.00 90.25 300 GLN A CA 1
ATOM 2400 C C . GLN A 1 300 ? -5.181 -10.931 -1.645 1.00 90.25 300 GLN A C 1
ATOM 2402 O O . GLN A 1 300 ? -4.069 -10.580 -1.241 1.00 90.25 300 GLN A O 1
ATOM 2407 N N . ILE A 1 301 ? -6.024 -11.643 -0.904 1.00 87.94 301 ILE A N 1
ATOM 2408 C CA . ILE A 1 301 ? -5.673 -12.163 0.417 1.00 87.94 301 ILE A CA 1
ATOM 2409 C C . ILE A 1 301 ? -5.882 -13.671 0.472 1.00 87.94 301 ILE A C 1
ATOM 2411 O O . ILE A 1 301 ? -6.699 -14.224 -0.263 1.00 87.94 301 ILE A O 1
ATOM 2415 N N . VAL A 1 302 ? -5.162 -14.336 1.375 1.00 85.00 302 VAL A N 1
ATOM 2416 C CA . VAL A 1 302 ? -5.392 -15.753 1.667 1.00 85.00 302 VAL A CA 1
ATOM 2417 C C . VAL A 1 302 ? -6.487 -15.866 2.723 1.00 85.00 302 VAL A C 1
ATOM 2419 O O . VAL A 1 302 ? -6.287 -15.481 3.874 1.00 85.00 302 VAL A O 1
ATOM 2422 N N . HIS A 1 303 ? -7.632 -16.429 2.348 1.00 82.38 303 HIS A N 1
ATOM 2423 C CA . HIS A 1 303 ? -8.727 -16.762 3.252 1.00 82.38 303 HIS A CA 1
ATOM 2424 C C . HIS A 1 303 ? -9.089 -18.238 3.079 1.00 82.38 303 HIS A C 1
ATOM 2426 O O . HIS A 1 303 ? -9.288 -18.696 1.960 1.00 82.38 303 HIS A O 1
ATOM 2432 N N . GLN A 1 304 ? -9.139 -19.001 4.177 1.00 82.88 304 GLN A N 1
ATOM 2433 C CA . GLN A 1 304 ? -9.433 -20.446 4.146 1.00 82.88 304 GLN A CA 1
ATOM 2434 C C . GLN A 1 304 ? -8.546 -21.230 3.151 1.00 82.88 304 GLN A C 1
ATOM 2436 O O . GLN A 1 304 ? -9.018 -22.091 2.416 1.00 82.88 304 GLN A O 1
ATOM 2441 N N . ASN A 1 305 ? -7.241 -20.925 3.130 1.00 81.75 305 ASN A N 1
ATOM 2442 C CA . ASN A 1 305 ? -6.238 -21.508 2.223 1.00 81.75 305 ASN A CA 1
ATOM 2443 C C . ASN A 1 305 ? -6.502 -21.274 0.722 1.00 81.75 305 ASN A C 1
ATOM 2445 O O . ASN A 1 305 ? -5.933 -21.967 -0.123 1.00 81.75 305 ASN A O 1
ATOM 2449 N N . GLN A 1 306 ? -7.328 -20.285 0.385 1.00 83.62 306 GLN A N 1
ATOM 2450 C CA . GLN A 1 306 ? -7.604 -19.868 -0.985 1.00 83.62 306 GLN A CA 1
ATOM 2451 C C . GLN A 1 306 ? -7.267 -18.392 -1.164 1.00 83.62 306 GLN A C 1
ATOM 2453 O O . GLN A 1 306 ? -7.436 -17.589 -0.246 1.00 83.62 306 GLN A O 1
ATOM 2458 N N . TRP A 1 307 ? -6.777 -18.037 -2.349 1.00 86.06 307 TRP A N 1
ATOM 2459 C CA . TRP A 1 307 ? -6.607 -16.638 -2.725 1.00 86.06 307 TRP A CA 1
ATOM 2460 C C . TRP A 1 307 ? -7.951 -16.064 -3.141 1.00 86.06 307 TRP A C 1
ATOM 2462 O O . TRP A 1 307 ? -8.659 -16.663 -3.949 1.00 86.06 307 TRP A O 1
ATOM 2472 N N . VAL A 1 308 ? -8.299 -14.914 -2.575 1.00 86.12 308 VAL A N 1
ATOM 2473 C CA . VAL A 1 308 ? -9.553 -14.224 -2.866 1.00 86.12 308 VAL A CA 1
ATOM 2474 C C . VAL A 1 308 ? -9.263 -12.779 -3.233 1.00 86.12 308 VAL A C 1
ATOM 2476 O O . VAL A 1 308 ? -8.540 -12.088 -2.511 1.00 86.12 308 VAL A O 1
ATOM 2479 N N . ASP A 1 309 ? -9.851 -12.331 -4.342 1.00 87.31 309 ASP A N 1
ATOM 2480 C CA . ASP A 1 309 ? -9.799 -10.936 -4.768 1.00 87.31 309 ASP A CA 1
ATOM 2481 C C . ASP A 1 309 ? -10.531 -10.036 -3.773 1.00 87.31 309 ASP A C 1
ATOM 2483 O O . ASP A 1 309 ? -11.634 -10.344 -3.308 1.00 87.31 309 ASP A O 1
ATOM 2487 N N . VAL A 1 310 ? -9.939 -8.880 -3.494 1.00 87.12 310 VAL A N 1
ATOM 2488 C CA . VAL A 1 310 ? -10.534 -7.835 -2.666 1.00 87.12 310 VAL A CA 1
ATOM 2489 C C . VAL A 1 310 ? -11.038 -6.717 -3.594 1.00 87.12 310 VAL A C 1
ATOM 2491 O O . VAL A 1 310 ? -10.238 -5.953 -4.128 1.00 87.12 310 VAL A O 1
ATOM 2494 N N . PRO A 1 311 ? -12.360 -6.585 -3.834 1.00 84.81 311 PRO A N 1
ATOM 2495 C CA . PRO A 1 311 ? -12.876 -5.652 -4.843 1.00 84.81 311 PRO A CA 1
ATOM 2496 C C . PRO A 1 311 ? -12.717 -4.205 -4.394 1.00 84.81 311 PRO A C 1
ATOM 2498 O O . PRO A 1 311 ? -13.212 -3.891 -3.319 1.00 84.81 311 PRO A O 1
ATOM 2501 N N . HIS A 1 312 ? -12.104 -3.321 -5.178 1.00 84.81 312 HIS A N 1
ATOM 2502 C CA . HIS A 1 312 ? -11.901 -1.910 -4.815 1.00 84.81 312 HIS A CA 1
ATOM 2503 C C . HIS A 1 312 ? -13.203 -1.178 -4.406 1.00 84.81 312 HIS A C 1
ATOM 2505 O O . HIS A 1 312 ? -14.258 -1.396 -5.004 1.00 84.81 312 HIS A O 1
ATOM 2511 N N . LEU A 1 313 ? -13.117 -0.284 -3.409 1.00 88.62 313 LEU A N 1
ATOM 2512 C CA . LEU A 1 313 ? -14.189 0.641 -3.018 1.00 88.62 313 LEU A CA 1
ATOM 2513 C C . LEU A 1 313 ? -13.642 2.072 -2.949 1.00 88.62 313 LEU A C 1
ATOM 2515 O O . LEU A 1 313 ? -12.783 2.373 -2.121 1.00 88.62 313 LEU A O 1
ATOM 2519 N N . HIS A 1 314 ? -14.164 2.950 -3.808 1.00 90.81 314 HIS A N 1
ATOM 2520 C CA . HIS A 1 314 ? -13.724 4.344 -3.888 1.00 90.81 314 HIS A CA 1
ATOM 2521 C C . HIS A 1 314 ? -14.046 5.098 -2.595 1.00 90.81 314 HIS A C 1
ATOM 2523 O O . HIS A 1 314 ? -15.158 5.004 -2.076 1.00 90.81 314 HIS A O 1
ATOM 2529 N N . GLY A 1 315 ? -13.061 5.835 -2.081 1.00 93.19 315 GLY A N 1
ATOM 2530 C CA . GLY A 1 315 ? -13.180 6.598 -0.838 1.00 93.19 315 GLY A CA 1
ATOM 2531 C C . GLY A 1 315 ? -13.008 5.779 0.446 1.00 93.19 315 GLY A C 1
ATOM 2532 O O . GLY A 1 315 ? -13.259 6.314 1.519 1.00 93.19 315 GLY A O 1
ATOM 2533 N N . TYR A 1 316 ? -12.611 4.506 0.350 1.00 95.44 316 TYR A N 1
ATOM 2534 C CA . TYR A 1 316 ? -12.363 3.639 1.501 1.00 95.44 316 TYR A CA 1
ATOM 2535 C C . TYR A 1 316 ? -10.857 3.451 1.678 1.00 95.44 316 TYR A C 1
ATOM 2537 O O . TYR A 1 316 ? -10.116 3.323 0.704 1.00 95.44 316 TYR A O 1
ATOM 2545 N N . LEU A 1 317 ? -10.420 3.352 2.931 1.00 96.88 317 LEU A N 1
ATOM 2546 C CA . LEU A 1 317 ? -9.069 2.916 3.279 1.00 96.88 317 LEU A CA 1
ATOM 2547 C C . LEU A 1 317 ? -9.106 1.502 3.847 1.00 96.88 317 LEU A C 1
ATOM 2549 O O . LEU A 1 317 ? -10.030 1.128 4.570 1.00 96.88 317 LEU A O 1
ATOM 2553 N N . THR A 1 318 ? -8.079 0.722 3.545 1.00 95.00 318 THR A N 1
ATOM 2554 C CA . THR A 1 318 ? -7.943 -0.656 4.016 1.00 95.00 318 THR A CA 1
ATOM 2555 C C . THR A 1 318 ? -6.950 -0.707 5.176 1.00 95.00 318 THR A C 1
ATOM 2557 O O . THR A 1 318 ? -5.859 -0.153 5.078 1.00 95.00 318 THR A O 1
ATOM 2560 N N . ALA A 1 319 ? -7.301 -1.385 6.267 1.00 95.06 319 ALA A N 1
ATOM 2561 C CA . ALA A 1 319 ? -6.417 -1.655 7.396 1.00 95.06 319 ALA A CA 1
ATOM 2562 C C . ALA A 1 319 ? -6.015 -3.138 7.431 1.00 95.06 319 ALA A C 1
ATOM 2564 O O . ALA A 1 319 ? -6.873 -4.020 7.367 1.00 95.06 319 ALA A O 1
ATOM 2565 N N . ILE A 1 320 ? -4.714 -3.407 7.574 1.00 92.44 320 ILE A N 1
ATOM 2566 C CA . ILE A 1 320 ? -4.135 -4.756 7.681 1.00 92.44 320 ILE A CA 1
ATOM 2567 C C . ILE A 1 320 ? -3.414 -4.882 9.031 1.00 92.44 320 ILE A C 1
ATOM 2569 O O . ILE A 1 320 ? -2.582 -4.040 9.369 1.00 92.44 320 ILE A O 1
ATOM 2573 N N . LEU A 1 321 ? -3.740 -5.920 9.809 1.00 87.00 321 LEU A N 1
ATOM 2574 C CA . LEU A 1 321 ? -3.429 -6.042 11.245 1.00 87.00 321 LEU A CA 1
ATOM 2575 C C . LEU A 1 321 ? -2.486 -7.207 11.604 1.00 87.00 321 LEU A C 1
ATOM 2577 O O . LEU A 1 321 ? -2.597 -7.826 12.661 1.00 87.00 321 LEU A O 1
ATOM 2581 N N . VAL A 1 322 ? -1.535 -7.528 10.736 1.00 71.75 322 VAL A N 1
ATOM 2582 C CA . VAL A 1 322 ? -0.730 -8.757 10.813 1.00 71.75 322 VAL A CA 1
ATOM 2583 C C . VAL A 1 322 ? -0.114 -9.060 12.191 1.00 71.75 322 VAL A C 1
ATOM 2585 O O . VAL A 1 322 ? -0.312 -10.150 12.740 1.00 71.75 322 VAL A O 1
ATOM 2588 N N . THR A 1 323 ? 0.653 -8.129 12.764 1.00 64.25 323 THR A N 1
ATOM 2589 C CA . THR A 1 323 ? 1.329 -8.370 14.054 1.00 64.25 323 THR A CA 1
ATOM 2590 C C . THR A 1 323 ? 0.339 -8.328 15.220 1.00 64.25 323 THR A C 1
ATOM 2592 O O . THR A 1 323 ? 0.489 -9.074 16.189 1.00 64.25 323 THR A O 1
ATOM 2595 N N . PHE A 1 324 ? -0.710 -7.512 15.108 1.00 62.44 324 PHE A N 1
ATOM 2596 C CA . PHE A 1 324 ? -1.780 -7.417 16.098 1.00 62.44 324 PHE A CA 1
ATOM 2597 C C . PHE A 1 324 ? -2.508 -8.755 16.278 1.00 62.44 324 PHE A C 1
ATOM 2599 O O . PHE A 1 324 ? -2.688 -9.203 17.410 1.00 62.44 324 PHE A O 1
ATOM 2606 N N . CYS A 1 325 ? -2.850 -9.443 15.183 1.00 60.12 325 CYS A N 1
ATOM 2607 C CA . CYS A 1 325 ? -3.506 -10.753 15.229 1.00 60.12 325 CYS A CA 1
ATOM 2608 C C . CYS A 1 325 ? -2.671 -11.788 15.997 1.00 60.12 325 CYS A C 1
ATOM 2610 O O . CYS A 1 325 ? -3.199 -12.523 16.833 1.00 60.12 325 CYS A O 1
ATOM 2612 N N . ARG A 1 326 ? -1.350 -11.811 15.764 1.00 62.56 326 ARG A N 1
ATOM 2613 C CA . ARG A 1 326 ? -0.424 -12.715 16.468 1.00 62.56 326 ARG A CA 1
ATOM 2614 C C . ARG A 1 326 ? -0.368 -12.416 17.965 1.00 62.56 326 ARG A C 1
ATOM 2616 O O . ARG A 1 326 ? -0.450 -13.339 18.773 1.00 62.56 326 ARG A O 1
ATOM 2623 N N . LEU A 1 327 ? -0.269 -11.136 18.336 1.00 60.31 327 LEU A N 1
ATOM 2624 C CA . LEU A 1 327 ? -0.268 -10.715 19.738 1.00 60.31 327 LEU A CA 1
ATOM 2625 C C . LEU A 1 327 ? -1.577 -11.097 20.434 1.00 60.31 327 LEU A C 1
ATOM 2627 O O . LEU A 1 327 ? -1.537 -11.682 21.517 1.00 60.31 327 LEU A O 1
ATOM 2631 N N . TYR A 1 328 ? -2.720 -10.851 19.791 1.00 60.75 328 TYR A N 1
ATOM 2632 C CA . TYR A 1 328 ? -4.028 -11.181 20.349 1.00 60.75 328 TYR A CA 1
ATOM 2633 C C . TYR A 1 328 ? -4.214 -12.680 20.593 1.00 60.75 328 TYR A C 1
ATOM 2635 O O . TYR A 1 328 ? -4.732 -13.076 21.637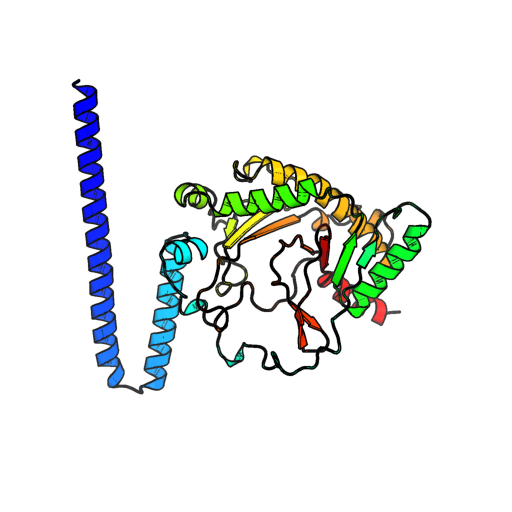 1.00 60.75 328 TYR A O 1
ATOM 2643 N N . GLN A 1 329 ? -3.761 -13.533 19.670 1.00 60.06 329 GLN A N 1
ATOM 2644 C CA . GLN A 1 329 ? -3.797 -14.986 19.859 1.00 60.06 329 GLN A CA 1
ATOM 2645 C C . GLN A 1 329 ? -2.957 -15.408 21.073 1.00 60.06 329 GLN A C 1
ATOM 2647 O O . GLN A 1 329 ? -3.411 -16.201 21.898 1.00 60.06 329 GLN A O 1
ATOM 2652 N N . THR A 1 330 ? -1.765 -14.827 21.245 1.00 58.19 330 THR A N 1
ATOM 2653 C CA . THR A 1 330 ? -0.917 -15.127 22.408 1.00 58.19 330 THR A CA 1
ATOM 2654 C C . THR A 1 330 ? -1.469 -14.610 23.736 1.00 58.19 330 THR A C 1
ATOM 2656 O O . THR A 1 330 ? -1.287 -15.279 24.753 1.00 58.19 330 THR A O 1
ATOM 2659 N N . THR A 1 331 ? -2.146 -13.460 23.769 1.00 53.62 331 THR A N 1
ATOM 2660 C CA . THR A 1 331 ? -2.740 -12.926 25.006 1.00 53.62 331 THR A CA 1
ATOM 2661 C C . THR A 1 331 ? -4.057 -13.615 25.353 1.00 53.62 331 THR A C 1
ATOM 2663 O O . THR A 1 331 ? -4.271 -13.937 26.517 1.00 53.62 331 THR A O 1
ATOM 2666 N N . SER A 1 332 ? -4.889 -13.930 24.358 1.00 52.94 332 SER A N 1
ATOM 2667 C CA . SER A 1 332 ? -6.170 -14.624 24.557 1.00 52.94 332 SER A CA 1
ATOM 2668 C C . SER A 1 332 ? -5.995 -16.089 24.951 1.00 52.94 332 SER A C 1
ATOM 2670 O O . SER A 1 332 ? -6.816 -16.619 25.679 1.00 52.94 332 SER A O 1
ATOM 2672 N N . SER A 1 333 ? -4.900 -16.744 24.546 1.00 44.09 333 SER A N 1
ATOM 2673 C CA . SER A 1 333 ? -4.560 -18.100 25.022 1.00 44.09 333 SER A CA 1
ATOM 2674 C C . SER A 1 333 ? -4.115 -18.172 26.494 1.00 44.09 333 SER A C 1
ATOM 2676 O O . SER A 1 333 ? -3.872 -19.263 27.009 1.00 44.09 333 SER A O 1
ATOM 2678 N N . LYS A 1 334 ? -3.952 -17.021 27.163 1.00 37.31 334 LYS A N 1
ATOM 2679 C CA . LYS A 1 334 ? -3.479 -16.904 28.553 1.00 37.31 334 LYS A CA 1
ATOM 2680 C C . LYS A 1 334 ? -4.550 -16.392 29.527 1.00 37.31 334 LYS A C 1
ATOM 2682 O O . LYS A 1 334 ? -4.216 -16.144 30.686 1.00 37.31 334 LYS A O 1
ATOM 2687 N N . VAL A 1 335 ? -5.795 -16.250 29.075 1.00 33.25 335 VAL A N 1
ATOM 2688 C CA . VAL A 1 335 ? -6.988 -15.942 29.885 1.00 33.25 335 VAL A CA 1
ATOM 2689 C C . VAL A 1 335 ? -7.947 -17.112 29.755 1.00 33.25 335 VAL A C 1
ATOM 2691 O O . VAL A 1 335 ? -8.523 -17.500 30.795 1.00 33.25 335 VAL A O 1
#

Sequence (335 aa):
MRKLKASTEQMREELIQLTNSMEKRYEAIVQAREEVHQLFLAAEALDAQEAENLSADHIRTKEMKIFFENREGVKGLVDSGITILSFFIRSPETFPENASTDAPLTTRLQVPVIDLEGFESERRREIVDAIRDAAQTLGFFRMVNHGVPISTMEDMLDAVRQSHEQPQELKKAWYSRNETGQRIFDYNTNIKVDAWRDTLAIEFPYGELNEQAIPQVCREAKIEYMKHVVQLKETLFELLFEALGLRRDYLGSIEGMKGALIACHNHPACPQPELTLGTSSHTDASFLTVLLEDNIIGLQIVHQNQWVDVPHLHGYLTAILVTFCRLYQTTSSKV

pLDDT: mean 76.26, std 17.69, range [33.25, 98.19]

Organism: Hibiscus syriacus (NCBI:txid106335)

Secondary structure (DSSP, 8-state):
-HHHHHHHHHHHHHHHHHHHHHHHHHHHHHHHHHHHHHHHHHHTTS-HHHHHHHHHHHHHHHHHHHHHHHT-HHHHHHHTT----GGGPPPGGGS-TT--TTS-STT-----EEE-TTTTSTTHHHHHHHHHHHHHHTSEEEEES-S--HHHHHHHHHHHHHHHSS-HHHHHTT----TTSS-EEESSSSS-TTBS-EEEEEEETTS---GGGS-GGGHHHHHHHHHHHHHHHHHHHHHHHHHTT--GGGGGG-GGGS-EEEEEEE-PPPS-TTS-BSS-S---SSS-EEE---SS---EEEETTEEEE----TT-EEEE-HHHHHHHHHHHTT-

InterPro domains:
  IPR026992 Non-haem dioxygenase, N-terminal domain [PF14226] (111-204)
  IPR027443 Isopenicillin N synthase-like superfamily [G3DSA:2.60.120.330] (63-330)
  IPR044861 Isopenicillin N synthase-like, Fe(2+) 2OG dioxygenase domain [PF03171] (262-318)